Protein AF-A0A3D0H788-F1 (afdb_monomer)

Secondary structure (DSSP, 8-state):
--------TT-TTHHHHHHHHHHHHHHHHHHHHHT-TTSSS--TTTTHHHHHHHHHHHHHIIIIISTTTTSTTPPTTHHHHHHHHHHHHHHHHIIIIIIIIIGGGT-GGG-HHHHHHHHHTT--B-TTSPBPPHHHHHHH-HHHHHHHHHHHHHHHHHHHHHHTSTTTTTGGGTPPTTHHHHHHHHHHHHHHHHHHHHHTHHHHHHIIIIISS--TTS---TTHHHHS---HHHHHHHHHHHHHHHHHHHHTSTTTTGGG----TTHHHHHHHHHHHHHHHHHHHHHHHHHHHHHHHHHHHHTT--

Foldseek 3Di:
DPDPDDDQPVDPPVSVVVVVVVCVVVVVVCCQQCPDCVHPNNQPPPPVLLLVLQLVLVVCLCCVQQVVPPCNPPDPPVSVVVSSVVSSVVSCCCQCPVQAPPVCVPPVLLHLVSQLVCLVVQNQAWQVRGRDHSVNSVVVCRNSVLSSVLSLLLLQLLLLCCQQQVVPPQVVPVDDPPVSSVVSVVVSSVVSVVCCLQQPQQLVCCCCVHGRPDCPPTHHQPCCVVPVDSHSVLVSQLSVQLSVVRVCCVPPVVNPPLVVPPDHPPVRSVVVSVVSSVRSNVVSVVCVVCVCVPCVVVVVVVVVPD

Sequence (306 aa):
MAGHALKARWGQPMTGIISNIVFFGVAWALWYIFSDPRGPVGSFPYPFVMYLAMMILVGLWQHMFLGDWPFQNMSQPARGIVQTIVNLILVWIVIHVVFYRILGLGFNFLSQSNLNELAAAGKAILPDGKAMALAAMKEKHFAESAVVTYVLIGFYSYPFITILFGKWPIRPSDLPQPQAGFAEIGYCSMLTLFFYSILIVPFWGLVFGKTLGTSFGLNFPWWGNINGTGHVHWVFGWWEWMIIVLFMTPNVWRMKPWSLIALPQPWKGFVSFAINVVLGYLLALLCVKIAPAWLGDVLHHIDKDA

pLDDT: mean 88.08, std 11.28, range [33.66, 97.62]

Mean predicted aligned error: 6.89 Å

Solvent-accessible surface area (backbone atoms only — not comparable to full-atom values): 16299 Å² total; per-residue (Å²): 139,88,69,84,75,85,71,64,88,66,41,85,64,53,36,57,53,54,49,49,54,51,52,50,53,52,51,51,50,52,39,38,44,44,39,32,72,88,27,91,60,33,26,46,68,66,65,42,52,37,54,54,44,39,40,53,54,47,46,42,45,40,50,76,43,30,58,37,62,94,47,57,87,48,58,82,67,59,32,60,54,53,51,50,53,50,35,54,53,50,35,50,44,45,49,60,43,44,32,36,56,54,49,18,72,81,36,47,63,41,5,55,66,53,46,38,52,32,16,68,68,51,66,38,40,30,63,88,72,46,55,42,50,41,69,60,52,60,74,61,42,56,15,50,51,47,49,36,52,46,40,58,44,32,70,38,41,49,51,44,34,49,71,49,29,65,34,54,80,57,61,84,64,76,54,55,82,58,58,40,16,55,51,46,51,53,55,29,48,53,50,21,50,55,50,32,56,71,64,44,45,17,34,51,14,43,47,37,31,65,66,36,41,68,39,84,88,42,58,61,42,82,56,21,86,79,74,77,50,54,54,56,65,60,55,48,46,23,49,50,38,28,40,51,56,58,54,39,21,66,76,70,49,69,38,48,72,65,72,73,56,91,51,60,78,64,58,33,18,52,54,48,48,55,53,39,52,52,50,7,42,54,49,32,53,47,50,64,69,49,39,61,83,79,36,53,78,59,52,67,66,56,68,74,81,112

Radius of gyration: 21.9 Å; Cα contacts (8 Å, |Δi|>4): 334; chains: 1; bounding box: 60×45×56 Å

Structure (mmCIF, N/CA/C/O backbone):
data_AF-A0A3D0H788-F1
#
_entry.id   AF-A0A3D0H788-F1
#
loop_
_atom_site.group_PDB
_atom_site.id
_atom_site.type_symbol
_atom_site.label_atom_id
_atom_site.label_alt_id
_atom_site.label_comp_id
_atom_site.label_asym_id
_atom_site.label_entity_id
_atom_site.label_seq_id
_atom_site.pdbx_PDB_ins_code
_atom_site.Cartn_x
_atom_site.Cartn_y
_atom_site.Cartn_z
_atom_site.occupancy
_atom_site.B_iso_or_equiv
_atom_site.auth_seq_id
_atom_site.auth_comp_id
_atom_site.auth_asym_id
_atom_site.auth_atom_id
_atom_site.pdbx_PDB_model_num
ATOM 1 N N . MET A 1 1 ? 15.480 8.284 -22.637 1.00 35.62 1 MET A N 1
ATOM 2 C CA . MET A 1 1 ? 15.982 8.033 -21.269 1.00 35.62 1 MET A CA 1
ATOM 3 C C . MET A 1 1 ? 17.390 8.595 -21.168 1.00 35.62 1 MET A C 1
ATOM 5 O O . MET A 1 1 ? 18.315 7.960 -21.647 1.00 35.62 1 MET A O 1
ATOM 9 N N . ALA A 1 2 ? 17.548 9.796 -20.617 1.00 33.66 2 ALA A N 1
ATOM 10 C CA . ALA A 1 2 ? 18.859 10.380 -20.336 1.00 33.66 2 ALA A CA 1
ATOM 11 C C . ALA A 1 2 ? 18.992 10.552 -18.818 1.00 33.66 2 ALA A C 1
ATOM 13 O O . ALA A 1 2 ? 18.968 11.655 -18.292 1.00 33.66 2 ALA A O 1
ATOM 14 N N . GLY A 1 3 ? 19.039 9.428 -18.105 1.00 45.38 3 GLY A N 1
ATOM 15 C CA . GLY A 1 3 ? 19.509 9.395 -16.728 1.00 45.38 3 GLY A CA 1
ATOM 16 C C . GLY A 1 3 ? 20.936 8.885 -16.775 1.00 45.38 3 GLY A C 1
ATOM 17 O O . GLY A 1 3 ? 21.156 7.768 -17.241 1.00 45.38 3 GLY A O 1
ATOM 18 N N . HIS A 1 4 ? 21.908 9.687 -16.346 1.00 48.25 4 HIS A N 1
ATOM 19 C CA . HIS A 1 4 ? 23.254 9.186 -16.094 1.00 48.25 4 HIS A CA 1
ATOM 20 C C . HIS A 1 4 ? 23.133 7.970 -15.170 1.00 48.25 4 HIS A C 1
ATOM 22 O O . HIS A 1 4 ? 22.781 8.117 -14.000 1.00 48.25 4 HIS A O 1
ATOM 28 N N . ALA A 1 5 ? 23.358 6.767 -15.705 1.00 60.91 5 ALA A N 1
ATOM 29 C CA . ALA A 1 5 ? 23.372 5.558 -14.899 1.00 60.91 5 ALA A CA 1
ATOM 30 C C . ALA A 1 5 ? 24.398 5.765 -13.780 1.00 60.91 5 ALA A C 1
ATOM 32 O O . ALA A 1 5 ? 25.560 6.080 -14.060 1.00 60.91 5 ALA A O 1
ATOM 33 N N . LEU A 1 6 ? 23.957 5.664 -12.523 1.00 68.94 6 LEU A N 1
ATOM 34 C CA . LEU A 1 6 ? 24.835 5.821 -11.370 1.00 68.94 6 LEU A CA 1
ATOM 35 C C . LEU A 1 6 ? 25.960 4.788 -11.491 1.00 68.94 6 LEU A C 1
ATOM 37 O O . LEU A 1 6 ? 25.713 3.583 -11.485 1.00 68.94 6 LEU A O 1
ATOM 41 N N . LYS A 1 7 ? 27.198 5.261 -11.655 1.00 78.75 7 LYS A N 1
ATOM 42 C CA . LYS A 1 7 ? 28.374 4.392 -11.726 1.00 78.75 7 LYS A CA 1
ATOM 43 C C . LYS A 1 7 ? 28.857 4.089 -10.315 1.00 78.75 7 LYS A C 1
ATOM 45 O O . LYS A 1 7 ? 28.924 4.982 -9.472 1.00 78.75 7 LYS A O 1
ATOM 50 N N . ALA A 1 8 ? 29.213 2.831 -10.070 1.00 85.12 8 ALA A N 1
ATOM 51 C CA . ALA A 1 8 ? 29.800 2.421 -8.803 1.00 85.12 8 ALA A CA 1
ATOM 52 C C . ALA A 1 8 ? 31.113 3.185 -8.570 1.00 85.12 8 ALA A C 1
ATOM 54 O O . ALA A 1 8 ? 32.064 3.019 -9.331 1.00 85.12 8 ALA A O 1
ATOM 55 N N . ARG A 1 9 ? 31.163 4.027 -7.531 1.00 86.31 9 ARG A N 1
ATOM 56 C CA . ARG A 1 9 ? 32.326 4.886 -7.252 1.00 86.31 9 ARG A CA 1
ATOM 57 C C . ARG A 1 9 ? 33.573 4.085 -6.872 1.00 86.31 9 ARG A C 1
ATOM 59 O O . ARG A 1 9 ? 34.673 4.483 -7.233 1.00 86.31 9 ARG A O 1
ATOM 66 N N . TRP A 1 10 ? 33.395 2.966 -6.171 1.00 88.19 10 TRP A N 1
ATOM 67 C CA . TRP A 1 10 ? 34.481 2.124 -5.653 1.00 88.19 10 TRP A CA 1
ATOM 68 C C . TRP A 1 10 ? 34.483 0.713 -6.259 1.00 88.19 10 TRP A C 1
ATOM 70 O O . TRP A 1 10 ? 35.043 -0.213 -5.680 1.00 88.19 10 TRP A O 1
ATOM 80 N N . GLY A 1 11 ? 33.801 0.519 -7.394 1.00 90.38 11 GLY A N 1
ATOM 81 C CA . GLY A 1 11 ? 33.542 -0.814 -7.944 1.00 90.38 11 GLY A CA 1
ATOM 82 C C . GLY A 1 11 ? 32.585 -1.647 -7.077 1.00 90.38 11 GLY A C 1
ATOM 83 O O . GLY A 1 11 ? 32.083 -1.190 -6.044 1.00 90.38 11 GLY A O 1
ATOM 84 N N . GLN A 1 12 ? 32.295 -2.867 -7.527 1.00 90.31 12 GLN A N 1
ATOM 85 C CA . GLN A 1 12 ? 31.536 -3.863 -6.765 1.00 90.31 12 GLN A CA 1
ATOM 86 C C . GLN A 1 12 ? 32.511 -4.901 -6.183 1.00 90.31 12 GLN A C 1
ATOM 88 O O . GLN A 1 12 ? 33.459 -5.261 -6.877 1.00 90.31 12 GLN A O 1
ATOM 93 N N . PRO A 1 13 ? 32.321 -5.377 -4.937 1.00 92.38 13 PRO A N 1
ATOM 94 C CA . PRO A 1 13 ? 31.149 -5.169 -4.078 1.00 92.38 13 PRO A CA 1
ATOM 95 C C . PRO A 1 13 ? 31.239 -3.942 -3.150 1.00 92.38 13 PRO A C 1
ATOM 97 O O . PRO A 1 13 ? 30.279 -3.644 -2.443 1.00 92.38 13 PRO A O 1
ATOM 100 N N . MET A 1 14 ? 32.368 -3.222 -3.133 1.00 94.50 14 MET A N 1
ATOM 101 C CA . MET A 1 14 ? 32.650 -2.186 -2.127 1.00 94.50 14 MET A CA 1
ATOM 102 C C . MET A 1 14 ? 31.608 -1.060 -2.104 1.00 94.50 14 MET A C 1
ATOM 104 O O . MET A 1 14 ? 31.170 -0.642 -1.035 1.00 94.50 14 MET A O 1
ATOM 108 N N . THR A 1 15 ? 31.149 -0.608 -3.276 1.00 90.31 15 THR A N 1
ATOM 109 C CA . THR A 1 15 ? 30.079 0.400 -3.351 1.00 90.31 15 THR A CA 1
ATOM 110 C C . THR A 1 15 ? 28.794 -0.106 -2.695 1.00 90.31 15 THR A C 1
ATOM 112 O O . THR A 1 15 ? 28.172 0.639 -1.947 1.00 90.31 15 THR A O 1
ATOM 115 N N . GLY A 1 16 ? 28.425 -1.372 -2.916 1.00 88.69 16 GLY A N 1
ATOM 116 C CA . GLY A 1 16 ? 27.255 -1.986 -2.287 1.00 88.69 16 GLY A CA 1
ATOM 117 C C . GLY A 1 16 ? 27.378 -2.082 -0.765 1.00 88.69 16 GLY A C 1
ATOM 118 O O . GLY A 1 16 ? 26.435 -1.735 -0.062 1.00 88.69 16 GLY A O 1
ATOM 119 N N . ILE A 1 17 ? 28.548 -2.477 -0.251 1.00 94.06 17 ILE A N 1
ATOM 120 C CA . ILE A 1 17 ? 28.810 -2.571 1.197 1.00 94.06 17 ILE A CA 1
ATOM 121 C C . ILE A 1 17 ? 28.697 -1.194 1.858 1.00 94.06 17 ILE A C 1
ATOM 123 O O . ILE A 1 17 ? 27.986 -1.044 2.850 1.00 94.06 17 ILE A O 1
ATOM 127 N N . ILE A 1 18 ? 29.353 -0.179 1.286 1.00 93.06 18 ILE A N 1
ATOM 128 C CA . ILE A 1 18 ? 29.309 1.193 1.808 1.00 93.06 18 ILE A CA 1
ATOM 129 C C . ILE A 1 18 ? 27.877 1.725 1.770 1.00 93.06 18 ILE A C 1
ATOM 131 O O . ILE A 1 18 ? 27.397 2.252 2.772 1.00 93.06 18 ILE A O 1
ATOM 135 N N . SER A 1 19 ? 27.169 1.555 0.648 1.00 89.00 19 SER A N 1
ATOM 136 C CA . SER A 1 19 ? 25.762 1.942 0.550 1.00 89.00 19 SER A CA 1
ATOM 137 C C . SER A 1 19 ? 24.917 1.248 1.613 1.00 89.00 19 SER A C 1
ATOM 139 O O . SER A 1 19 ? 24.145 1.924 2.280 1.00 89.00 19 SER A O 1
ATOM 141 N N . ASN A 1 20 ? 25.093 -0.057 1.830 1.00 93.31 20 ASN A N 1
ATOM 142 C CA . ASN A 1 20 ? 24.345 -0.797 2.842 1.00 93.31 20 ASN A CA 1
ATOM 143 C C . ASN A 1 20 ? 24.584 -0.253 4.258 1.00 93.31 20 ASN A C 1
ATOM 145 O O . ASN A 1 20 ? 23.622 -0.000 4.973 1.00 93.31 20 ASN A O 1
ATOM 149 N N . ILE A 1 21 ? 25.841 -0.016 4.648 1.00 96.19 21 ILE A N 1
ATOM 150 C CA . ILE A 1 21 ? 26.178 0.536 5.972 1.00 96.19 21 ILE A CA 1
ATOM 151 C C . ILE A 1 21 ? 25.570 1.931 6.149 1.00 96.19 21 ILE A C 1
ATOM 153 O O . ILE A 1 21 ? 24.968 2.214 7.184 1.00 96.19 21 ILE A O 1
ATOM 157 N N . VAL A 1 22 ? 25.692 2.798 5.139 1.00 93.75 22 VAL A N 1
ATOM 158 C CA . VAL A 1 22 ? 25.155 4.165 5.193 1.00 93.75 22 VAL A CA 1
ATOM 159 C C . VAL A 1 22 ? 23.628 4.153 5.256 1.00 93.75 22 VAL A C 1
ATOM 161 O O . VAL A 1 22 ? 23.058 4.811 6.122 1.00 93.75 22 VAL A O 1
ATOM 164 N N . PHE A 1 23 ? 22.954 3.390 4.389 1.00 90.94 23 PHE A N 1
ATOM 165 C CA . PHE A 1 23 ? 21.494 3.277 4.410 1.00 90.94 23 PHE A CA 1
ATOM 166 C C . PHE A 1 23 ? 20.994 2.670 5.716 1.00 90.94 23 PHE A C 1
ATOM 168 O O . PHE A 1 23 ? 20.020 3.174 6.263 1.00 90.94 23 PHE A O 1
ATOM 175 N N . PHE A 1 24 ? 21.673 1.650 6.243 1.00 95.31 24 PHE A N 1
ATOM 176 C CA . PHE A 1 24 ? 21.339 1.066 7.537 1.00 95.31 24 PHE A CA 1
ATOM 177 C C . PHE A 1 24 ? 21.480 2.090 8.664 1.00 95.31 24 PHE A C 1
ATOM 179 O O . PHE A 1 24 ? 20.543 2.274 9.431 1.00 95.31 24 PHE A O 1
ATOM 186 N N . GLY A 1 25 ? 22.609 2.802 8.738 1.00 97.25 25 GLY A N 1
ATOM 187 C CA . GLY A 1 25 ? 22.840 3.816 9.767 1.00 97.25 25 GLY A CA 1
ATOM 188 C C . GLY A 1 25 ? 21.815 4.950 9.713 1.00 97.25 25 GLY A C 1
ATOM 189 O O . GLY A 1 25 ? 21.258 5.326 10.742 1.00 97.25 25 GLY A O 1
ATOM 190 N N . VAL A 1 26 ? 21.507 5.452 8.513 1.00 93.50 26 VAL A N 1
ATOM 191 C CA . VAL A 1 26 ? 20.481 6.487 8.313 1.00 93.50 26 VAL A CA 1
ATOM 192 C C . VAL A 1 26 ? 19.093 5.962 8.675 1.00 93.50 26 VAL A C 1
ATOM 194 O O . VAL A 1 26 ? 18.376 6.624 9.421 1.00 93.50 26 VAL A O 1
ATOM 197 N N . ALA A 1 27 ? 18.709 4.779 8.191 1.00 90.50 27 ALA A N 1
ATOM 198 C CA . ALA A 1 27 ? 17.408 4.185 8.487 1.00 90.50 27 ALA A CA 1
ATOM 199 C C . ALA A 1 27 ? 17.236 3.919 9.986 1.00 90.50 27 ALA A C 1
ATOM 201 O O . ALA A 1 27 ? 16.188 4.235 10.541 1.00 90.50 27 ALA A O 1
ATOM 202 N N . TRP A 1 28 ? 18.270 3.403 10.652 1.00 93.38 28 TRP A N 1
ATOM 203 C CA . TRP A 1 28 ? 18.258 3.145 12.088 1.00 93.38 28 TRP A CA 1
ATOM 204 C C . TRP A 1 28 ? 18.156 4.436 12.903 1.00 93.38 28 TRP A C 1
ATOM 206 O O . TRP A 1 28 ? 17.349 4.509 13.825 1.00 93.38 28 TRP A O 1
ATOM 216 N N . ALA A 1 29 ? 18.899 5.482 12.528 1.00 93.75 29 ALA A N 1
ATOM 217 C CA . ALA A 1 29 ? 18.812 6.785 13.182 1.00 93.75 29 ALA A CA 1
ATOM 218 C C . ALA A 1 29 ? 17.429 7.430 13.001 1.00 93.75 29 ALA A C 1
ATOM 220 O O . ALA A 1 29 ? 16.835 7.892 13.973 1.00 93.75 29 ALA A O 1
ATOM 221 N N . LEU A 1 30 ? 16.885 7.431 11.779 1.00 89.75 30 LEU A N 1
ATOM 222 C CA . LEU A 1 30 ? 15.540 7.949 11.511 1.00 89.75 30 LEU A CA 1
ATOM 223 C C . LEU A 1 30 ? 14.473 7.140 12.255 1.00 89.75 30 LEU A C 1
ATOM 225 O O . LEU A 1 30 ? 13.557 7.721 12.833 1.00 89.75 30 LEU A O 1
ATOM 229 N N . TRP A 1 31 ? 14.609 5.815 12.291 1.00 89.50 31 TRP A N 1
ATOM 230 C CA . TRP A 1 31 ? 13.723 4.954 13.062 1.00 89.50 31 TRP A CA 1
ATOM 231 C C . TRP A 1 31 ? 13.798 5.270 14.558 1.00 89.50 31 TRP A C 1
ATOM 233 O O . TRP A 1 31 ? 12.758 5.476 15.171 1.00 89.50 31 TRP A O 1
ATOM 243 N N . TYR A 1 32 ? 14.991 5.403 15.139 1.00 90.50 32 TYR A N 1
ATOM 244 C CA . TYR A 1 32 ? 15.136 5.762 16.550 1.00 90.50 32 TYR A CA 1
ATOM 245 C C . TYR A 1 32 ? 14.525 7.132 16.862 1.00 90.50 32 TYR A C 1
ATOM 247 O O . TYR A 1 32 ? 13.827 7.281 17.856 1.00 90.50 32 TYR A O 1
ATOM 255 N N . ILE A 1 33 ? 14.746 8.134 16.006 1.00 90.62 33 ILE A N 1
ATOM 256 C CA . ILE A 1 33 ? 14.240 9.493 16.231 1.00 90.62 33 ILE A CA 1
ATOM 257 C C . ILE A 1 33 ? 12.710 9.538 16.152 1.00 90.62 33 ILE A C 1
ATOM 259 O O . ILE A 1 33 ? 12.070 10.118 17.029 1.00 90.62 33 ILE A O 1
ATOM 263 N N . PHE A 1 34 ? 12.130 8.954 15.099 1.00 86.38 34 PHE A N 1
ATOM 264 C CA . PHE A 1 34 ? 10.718 9.145 14.762 1.00 86.38 34 PHE A CA 1
ATOM 265 C C . PHE A 1 34 ? 9.806 8.001 15.223 1.00 86.38 34 PHE A C 1
ATOM 267 O O . PHE A 1 34 ? 8.653 8.250 15.576 1.00 86.38 34 PHE A O 1
ATOM 274 N N . SER A 1 35 ? 10.303 6.764 15.231 1.00 85.31 35 SER A N 1
ATOM 275 C CA . SER A 1 35 ? 9.501 5.554 15.436 1.00 85.31 35 SER A CA 1
ATOM 276 C C . SER A 1 35 ? 9.750 4.851 16.765 1.00 85.31 35 SER A C 1
ATOM 278 O O . SER A 1 35 ? 8.815 4.274 17.295 1.00 85.31 35 SER A O 1
ATOM 280 N N . ASP A 1 36 ? 10.967 4.795 17.301 1.00 86.75 36 ASP A N 1
ATOM 281 C CA . ASP A 1 36 ? 11.191 4.063 18.554 1.00 86.75 36 ASP A CA 1
ATOM 282 C C . ASP A 1 36 ? 10.399 4.744 19.695 1.00 86.75 36 ASP A C 1
ATOM 284 O O . ASP A 1 36 ? 10.515 5.962 19.855 1.00 86.75 36 ASP A O 1
ATOM 288 N N . PRO A 1 37 ? 9.602 4.011 20.500 1.00 85.44 37 PRO A N 1
ATOM 289 C CA . PRO A 1 37 ? 8.893 4.580 21.652 1.00 85.44 37 PRO A CA 1
ATOM 290 C C . PRO A 1 37 ? 9.811 5.226 22.701 1.00 85.44 37 PRO A C 1
ATOM 292 O O . PRO A 1 37 ? 9.366 6.058 23.484 1.00 85.44 37 PRO A O 1
ATOM 295 N N . ARG A 1 38 ? 11.092 4.841 22.732 1.00 88.69 38 ARG A N 1
ATOM 296 C CA . ARG A 1 38 ? 12.147 5.429 23.577 1.00 88.69 38 ARG A CA 1
ATOM 297 C C . ARG A 1 38 ? 12.793 6.655 22.930 1.00 88.69 38 ARG A C 1
ATOM 299 O O . ARG A 1 38 ? 13.573 7.352 23.575 1.00 88.69 38 ARG A O 1
ATOM 306 N N . GLY A 1 39 ? 12.523 6.870 21.647 1.00 88.38 39 GLY A N 1
ATOM 307 C CA . GLY A 1 39 ? 12.981 8.010 20.880 1.00 88.38 39 GLY A CA 1
ATOM 308 C C . GLY A 1 39 ? 12.286 9.311 21.284 1.00 88.38 39 GLY A C 1
ATOM 309 O O . GLY A 1 39 ? 11.257 9.297 21.955 1.00 88.38 39 GLY A O 1
ATOM 310 N N . PRO A 1 40 ? 12.813 10.463 20.841 1.00 89.88 40 PRO A N 1
ATOM 311 C CA . PRO A 1 40 ? 12.288 11.778 21.201 1.00 89.88 40 PRO A CA 1
ATOM 312 C C . PRO A 1 40 ? 10.865 12.049 20.692 1.00 89.88 40 PRO A C 1
ATOM 314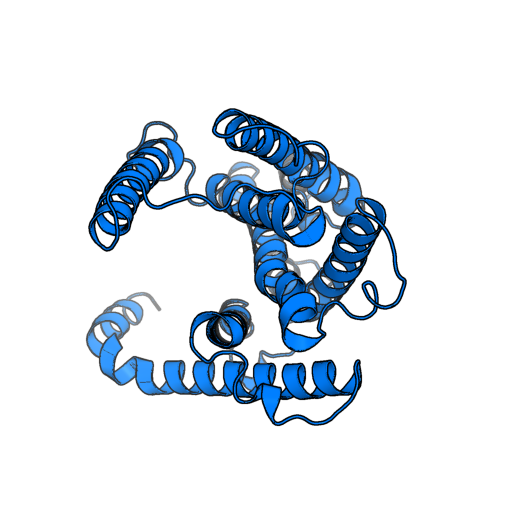 O O . PRO A 1 40 ? 10.155 12.843 21.301 1.00 89.88 40 PRO A O 1
ATOM 317 N N . VAL A 1 41 ? 10.450 11.437 19.575 1.00 88.62 41 VAL A N 1
ATOM 318 C CA . VAL A 1 41 ? 9.110 11.655 19.001 1.00 88.62 41 VAL A CA 1
ATOM 319 C C . VAL A 1 41 ? 8.107 10.600 19.473 1.00 88.62 41 VAL A C 1
ATOM 321 O O . VAL A 1 41 ? 6.943 10.932 19.680 1.00 88.62 41 VAL A O 1
ATOM 324 N N . GLY A 1 42 ? 8.531 9.339 19.622 1.00 81.50 42 GLY A N 1
ATOM 325 C CA . GLY A 1 42 ? 7.685 8.254 20.134 1.00 81.50 42 GLY A CA 1
ATOM 326 C C . GLY A 1 42 ? 6.379 8.027 19.358 1.00 81.50 42 GLY A C 1
ATOM 327 O O . GLY A 1 42 ? 5.383 7.629 19.949 1.00 81.50 42 GLY A O 1
ATOM 328 N N . SER A 1 43 ? 6.345 8.298 18.046 1.00 82.81 43 SER A N 1
ATOM 329 C CA . SER A 1 43 ? 5.094 8.313 17.257 1.00 82.81 43 SER A CA 1
ATOM 330 C C . SER A 1 43 ? 4.623 6.946 16.738 1.00 82.81 43 SER A C 1
ATOM 332 O O . SER A 1 43 ? 3.755 6.874 15.864 1.00 82.81 43 SER A O 1
ATOM 334 N N . PHE A 1 44 ? 5.205 5.859 17.246 1.00 83.88 44 PHE A N 1
ATOM 335 C CA . PHE A 1 44 ? 4.823 4.495 16.894 1.00 83.88 44 PHE A CA 1
ATOM 336 C C . PHE A 1 44 ? 3.761 3.939 17.855 1.00 83.88 44 PHE A C 1
ATOM 338 O O . PHE A 1 44 ? 3.860 4.163 19.060 1.00 83.88 44 PHE A O 1
ATOM 345 N N . PRO A 1 45 ? 2.796 3.145 17.353 1.00 83.56 45 PRO A N 1
ATOM 346 C CA . PRO A 1 45 ? 2.641 2.746 15.948 1.00 83.56 45 PRO A CA 1
ATOM 347 C C . PRO A 1 45 ? 2.073 3.857 15.061 1.00 83.56 45 PRO A C 1
ATOM 349 O O . PRO A 1 45 ? 2.499 4.024 13.918 1.00 83.56 45 PRO A O 1
ATOM 352 N N . TYR A 1 46 ? 1.161 4.657 15.595 1.00 86.69 46 TYR A N 1
ATOM 353 C CA . TYR A 1 46 ? 0.475 5.699 14.850 1.00 86.69 46 TYR A CA 1
ATOM 354 C C . TYR A 1 46 ? 0.724 7.074 15.477 1.00 86.69 46 TYR A C 1
ATOM 356 O O . TYR A 1 46 ? 0.810 7.180 16.700 1.00 86.69 46 TYR A O 1
ATOM 364 N N . PRO A 1 47 ? 0.843 8.141 14.664 1.00 88.12 47 PRO A N 1
ATOM 365 C CA . PRO A 1 47 ? 0.594 8.208 13.219 1.00 88.12 47 PRO A CA 1
ATOM 366 C C . PRO A 1 47 ? 1.780 7.783 12.330 1.00 88.12 47 PRO A C 1
ATOM 368 O O . PRO A 1 47 ? 1.643 7.801 11.105 1.00 88.12 47 PRO A O 1
ATOM 371 N N . PHE A 1 48 ? 2.930 7.401 12.900 1.00 89.06 48 PHE A N 1
ATOM 372 C CA . PHE A 1 48 ? 4.162 7.134 12.145 1.00 89.06 48 PHE A CA 1
ATOM 373 C C . PHE A 1 48 ? 3.970 6.156 10.980 1.00 89.06 48 PHE A C 1
ATOM 375 O O . PHE A 1 48 ? 4.321 6.473 9.841 1.00 89.06 48 PHE A O 1
ATOM 382 N N . VAL A 1 49 ? 3.370 4.990 11.243 1.00 90.62 49 VAL A N 1
ATOM 383 C CA . VAL A 1 49 ? 3.180 3.934 10.235 1.00 90.62 49 VAL A CA 1
ATOM 384 C C . VAL A 1 49 ? 2.303 4.415 9.076 1.00 90.62 49 VAL A C 1
ATOM 386 O O . VAL A 1 49 ? 2.589 4.084 7.927 1.00 90.62 49 VAL A O 1
ATOM 389 N N . MET A 1 50 ? 1.288 5.246 9.337 1.00 94.25 50 MET A N 1
ATOM 390 C CA . MET A 1 50 ? 0.435 5.817 8.286 1.00 94.25 50 MET A CA 1
ATOM 391 C C . MET A 1 50 ? 1.219 6.738 7.351 1.00 94.25 50 MET A C 1
ATOM 393 O O . MET A 1 50 ? 1.115 6.601 6.129 1.00 94.25 50 MET A O 1
ATOM 397 N N . TYR A 1 51 ? 2.025 7.647 7.906 1.00 93.75 51 TYR A N 1
ATOM 398 C CA . TYR A 1 51 ? 2.868 8.524 7.093 1.00 93.75 51 TYR A CA 1
ATOM 399 C C . TYR A 1 51 ? 3.901 7.726 6.309 1.00 93.75 51 TYR A C 1
ATOM 401 O O . TYR A 1 51 ? 4.019 7.926 5.104 1.00 93.75 51 TYR A O 1
ATOM 409 N N . LEU A 1 52 ? 4.595 6.783 6.950 1.00 92.00 52 LEU A N 1
ATOM 410 C CA . LEU A 1 52 ? 5.591 5.945 6.288 1.00 92.00 52 LEU A CA 1
ATOM 411 C C . LEU A 1 52 ? 4.981 5.147 5.127 1.00 92.00 52 LEU A C 1
ATOM 413 O O . LEU A 1 52 ? 5.515 5.165 4.019 1.00 92.00 52 LEU A O 1
ATOM 417 N N . ALA A 1 53 ? 3.846 4.484 5.358 1.00 92.62 53 ALA A N 1
ATOM 418 C CA . ALA A 1 53 ? 3.145 3.718 4.334 1.00 92.62 53 ALA A CA 1
ATOM 419 C C . ALA A 1 53 ? 2.775 4.613 3.140 1.00 92.62 53 ALA A C 1
ATOM 421 O O . ALA A 1 53 ? 3.078 4.288 1.990 1.00 92.62 53 ALA A O 1
ATOM 422 N N . MET A 1 54 ? 2.192 5.783 3.411 1.00 95.25 54 MET A N 1
ATOM 423 C CA . MET A 1 54 ? 1.795 6.721 2.365 1.00 95.25 54 MET A CA 1
ATOM 424 C C . MET A 1 54 ? 2.997 7.323 1.623 1.00 95.25 54 MET A C 1
ATOM 426 O O . MET A 1 54 ? 2.937 7.479 0.406 1.00 95.25 54 MET A O 1
ATOM 430 N N . MET A 1 55 ? 4.107 7.604 2.314 1.00 94.62 55 MET A N 1
ATOM 431 C CA . MET A 1 55 ? 5.354 8.078 1.699 1.00 94.62 55 MET A CA 1
ATOM 432 C C . MET A 1 55 ? 5.885 7.095 0.664 1.00 94.62 55 MET A C 1
ATOM 434 O O . MET A 1 55 ? 6.307 7.513 -0.417 1.00 94.62 55 MET A O 1
ATOM 438 N N . ILE A 1 56 ? 5.828 5.794 0.955 1.00 92.31 56 ILE A N 1
ATOM 439 C CA . ILE A 1 56 ? 6.268 4.766 0.011 1.00 92.31 56 ILE A CA 1
ATOM 440 C C . ILE A 1 56 ? 5.342 4.724 -1.212 1.00 92.31 56 ILE A C 1
ATOM 442 O O . ILE A 1 56 ? 5.830 4.687 -2.343 1.00 92.31 56 ILE A O 1
ATOM 446 N N . LEU A 1 57 ? 4.022 4.798 -1.014 1.00 93.19 57 LEU A N 1
ATOM 447 C CA . LEU A 1 57 ? 3.055 4.822 -2.115 1.00 93.19 57 LEU A CA 1
ATOM 448 C C . LEU A 1 57 ? 3.219 6.064 -3.006 1.00 93.19 57 LEU A C 1
ATOM 450 O O . LEU A 1 57 ? 3.290 5.942 -4.227 1.00 93.19 57 LEU A O 1
ATOM 454 N N . VAL A 1 58 ? 3.358 7.252 -2.414 1.00 94.75 58 VAL A N 1
ATOM 455 C CA . VAL A 1 58 ? 3.636 8.493 -3.156 1.00 94.75 58 VAL A CA 1
ATOM 456 C C . VAL A 1 58 ? 5.006 8.429 -3.839 1.00 94.75 58 VAL A C 1
ATOM 458 O O . VAL A 1 58 ? 5.152 8.899 -4.966 1.00 94.75 58 VAL A O 1
ATOM 461 N N . GLY A 1 59 ? 6.002 7.799 -3.213 1.00 93.19 59 GLY A N 1
ATOM 462 C CA . GLY A 1 59 ? 7.320 7.581 -3.812 1.00 93.19 59 GLY A CA 1
ATOM 463 C C . GLY A 1 59 ? 7.234 6.713 -5.068 1.00 93.19 59 GLY A C 1
ATOM 464 O O . GLY A 1 59 ? 7.849 7.024 -6.090 1.00 93.19 59 GLY A O 1
ATOM 465 N N . LEU A 1 60 ? 6.391 5.679 -5.036 1.00 91.00 60 LEU A N 1
ATOM 466 C CA . LEU A 1 60 ? 6.057 4.873 -6.206 1.00 91.00 60 LEU A CA 1
ATOM 467 C C . LEU A 1 60 ? 5.385 5.728 -7.293 1.00 91.00 60 LEU A C 1
ATOM 469 O O . LEU A 1 60 ? 5.751 5.603 -8.461 1.00 91.00 60 LEU A O 1
ATOM 473 N N . TRP A 1 61 ? 4.470 6.639 -6.950 1.00 93.50 61 TRP A N 1
ATOM 474 C CA . TRP A 1 61 ? 3.864 7.548 -7.936 1.00 93.50 61 TRP A CA 1
ATOM 475 C C . TRP A 1 61 ? 4.906 8.444 -8.605 1.00 93.50 61 TRP A C 1
ATOM 477 O O . TRP A 1 61 ? 4.957 8.522 -9.833 1.00 93.50 61 TRP A O 1
ATOM 487 N N . GLN A 1 62 ? 5.760 9.088 -7.807 1.00 93.56 62 GLN A N 1
ATOM 488 C CA . GLN A 1 62 ? 6.797 9.999 -8.291 1.00 93.56 62 GLN A CA 1
ATOM 489 C C . GLN A 1 62 ? 7.795 9.279 -9.204 1.00 93.56 62 GLN A C 1
ATOM 491 O O . GLN A 1 62 ? 8.078 9.749 -10.308 1.00 93.56 62 GLN A O 1
ATOM 496 N N . HIS A 1 63 ? 8.306 8.126 -8.769 1.00 89.88 63 HIS A N 1
ATOM 497 C CA . HIS A 1 63 ? 9.403 7.455 -9.457 1.00 89.88 63 HIS A CA 1
ATOM 498 C C . HIS A 1 63 ? 8.929 6.458 -10.523 1.00 89.88 63 HIS A C 1
ATOM 500 O O . HIS A 1 63 ? 9.373 6.508 -11.670 1.00 89.88 63 HIS A O 1
ATOM 506 N N . MET A 1 64 ? 8.001 5.562 -10.178 1.00 86.88 64 MET A N 1
ATOM 507 C CA . MET A 1 64 ? 7.601 4.450 -11.050 1.00 86.88 64 MET A CA 1
ATOM 508 C C . MET A 1 64 ? 6.612 4.878 -12.140 1.00 86.88 64 MET A C 1
ATOM 510 O O . MET A 1 64 ? 6.661 4.355 -13.260 1.00 86.88 64 MET A O 1
ATOM 514 N N . PHE A 1 65 ? 5.714 5.816 -11.826 1.00 90.94 65 PHE A N 1
ATOM 515 C CA . PHE A 1 65 ? 4.629 6.215 -12.730 1.00 90.94 65 PHE A CA 1
ATOM 516 C C . PHE A 1 65 ? 4.895 7.539 -13.431 1.00 90.94 65 PHE A C 1
ATOM 518 O O . PHE A 1 65 ? 4.770 7.605 -14.652 1.00 90.94 65 PHE A O 1
ATOM 525 N N . LEU A 1 66 ? 5.325 8.569 -12.703 1.00 92.50 66 LEU A N 1
ATOM 526 C CA . LEU A 1 66 ? 5.622 9.886 -13.273 1.00 92.50 66 LEU A CA 1
ATOM 527 C C . LEU A 1 66 ? 7.049 9.999 -13.825 1.00 92.50 66 LEU A C 1
ATOM 529 O O . LEU A 1 66 ? 7.352 10.965 -14.523 1.00 92.50 66 LEU A O 1
ATOM 533 N N . GLY A 1 67 ? 7.919 9.017 -13.567 1.00 89.69 67 GLY A N 1
ATOM 534 C CA . GLY A 1 67 ? 9.286 9.005 -14.092 1.00 89.69 67 GLY A CA 1
ATOM 535 C C . GLY A 1 67 ? 10.091 10.228 -13.654 1.00 89.69 67 GLY A C 1
ATOM 536 O O . GLY A 1 67 ? 10.776 10.834 -14.474 1.00 89.69 67 GLY A O 1
ATOM 537 N N . ASP A 1 68 ? 9.963 10.604 -12.381 1.00 92.88 68 ASP A N 1
ATOM 538 C CA . ASP A 1 68 ? 10.580 11.774 -11.754 1.00 92.88 68 ASP A CA 1
ATOM 539 C C . ASP A 1 68 ? 10.041 13.141 -12.221 1.00 92.88 68 ASP A C 1
ATOM 541 O O . ASP A 1 68 ? 10.611 14.159 -11.830 1.00 92.88 68 ASP A O 1
ATOM 545 N N . TRP A 1 69 ? 8.963 13.212 -13.014 1.00 93.44 69 TRP A N 1
ATOM 546 C CA . TRP A 1 69 ? 8.415 14.486 -13.502 1.00 93.44 69 TRP A CA 1
ATOM 547 C C . TRP A 1 69 ? 7.938 15.416 -12.366 1.00 93.44 69 TRP A C 1
ATOM 549 O O . TRP A 1 69 ? 7.287 14.936 -11.434 1.00 93.44 69 TRP A O 1
ATOM 559 N N . PRO A 1 70 ? 8.205 16.742 -12.429 1.00 94.88 70 PRO A N 1
ATOM 560 C CA . PRO A 1 70 ? 8.957 17.493 -13.453 1.00 94.88 70 PRO A CA 1
ATOM 561 C C . PRO A 1 70 ? 10.471 17.619 -13.173 1.00 94.88 70 PRO A C 1
ATOM 563 O O . PRO A 1 70 ? 11.166 18.425 -13.792 1.00 94.88 70 PRO A O 1
ATOM 566 N N . PHE A 1 71 ? 11.003 16.852 -12.223 1.00 94.69 71 PHE A N 1
ATOM 567 C CA . PHE A 1 71 ? 12.374 16.964 -11.717 1.00 94.69 71 PHE A CA 1
ATOM 568 C C . PHE A 1 71 ? 13.368 16.022 -12.404 1.00 94.69 71 PHE A C 1
ATOM 570 O O . PHE A 1 71 ? 14.509 15.906 -11.958 1.00 94.69 71 PHE A O 1
ATOM 577 N N . GLN A 1 72 ? 12.980 15.353 -13.492 1.00 91.38 72 GLN A N 1
ATOM 578 C CA . GLN A 1 72 ? 13.783 14.316 -14.146 1.00 91.38 72 GLN A CA 1
ATOM 579 C C . GLN A 1 72 ? 15.170 14.803 -14.592 1.00 91.38 72 GLN A C 1
ATOM 581 O O . GLN A 1 72 ? 16.121 14.025 -14.565 1.00 91.38 72 GLN A O 1
ATOM 586 N N . ASN A 1 73 ? 15.291 16.089 -14.936 1.00 91.38 73 ASN A N 1
ATOM 587 C CA . ASN A 1 73 ? 16.532 16.708 -15.413 1.00 91.38 73 ASN A CA 1
ATOM 588 C C . ASN A 1 73 ? 17.407 17.285 -14.285 1.00 91.38 73 ASN A C 1
ATOM 590 O O . ASN A 1 73 ? 18.473 17.833 -14.553 1.00 91.38 73 ASN A O 1
ATOM 594 N N . MET A 1 74 ? 16.967 17.200 -13.028 1.00 93.38 74 MET A N 1
ATOM 595 C CA . MET A 1 74 ? 17.729 17.704 -11.891 1.00 93.38 74 MET A CA 1
ATOM 596 C C . MET A 1 74 ? 18.861 16.732 -11.530 1.00 93.38 74 MET A C 1
ATOM 598 O O . MET A 1 74 ? 18.672 15.514 -11.499 1.00 93.38 74 MET A O 1
ATOM 602 N N . SER A 1 75 ? 20.048 17.265 -11.237 1.00 90.94 75 SER A N 1
ATOM 603 C CA . SER A 1 75 ? 21.190 16.455 -10.810 1.00 90.94 75 SER A CA 1
ATOM 604 C C . SER A 1 75 ? 20.980 15.878 -9.406 1.00 90.94 75 SER A C 1
ATOM 606 O O . SER A 1 75 ? 20.263 16.431 -8.569 1.00 90.94 75 SER A O 1
ATOM 608 N N . GLN A 1 76 ? 21.621 14.742 -9.127 1.00 87.00 76 GLN A N 1
ATOM 609 C CA . GLN A 1 76 ? 21.743 14.257 -7.751 1.00 87.00 76 GLN A CA 1
ATOM 610 C C . GLN A 1 76 ? 22.809 15.083 -7.009 1.00 87.00 76 GLN A C 1
ATOM 612 O O . GLN A 1 76 ? 23.812 15.443 -7.626 1.00 87.00 76 GLN A O 1
ATOM 617 N N . PRO A 1 77 ? 22.640 15.374 -5.705 1.00 89.88 77 PRO A N 1
ATOM 618 C CA . PRO A 1 77 ? 21.572 14.902 -4.813 1.00 89.88 77 PRO A CA 1
ATOM 619 C C . PRO A 1 77 ? 20.311 15.784 -4.802 1.00 89.88 77 PRO A C 1
ATOM 621 O O . PRO A 1 77 ? 19.329 15.422 -4.156 1.00 89.88 77 PRO A O 1
ATOM 624 N N . ALA A 1 78 ? 20.321 16.925 -5.500 1.00 93.44 78 ALA A N 1
ATOM 625 C CA . ALA A 1 78 ? 19.234 17.904 -5.463 1.00 93.44 78 ALA A CA 1
ATOM 626 C C . ALA A 1 78 ? 17.878 17.284 -5.833 1.00 93.44 78 ALA A C 1
ATOM 628 O O . ALA A 1 78 ? 16.891 17.517 -5.138 1.00 93.44 78 ALA A O 1
ATOM 629 N N . ARG A 1 79 ? 17.843 16.411 -6.849 1.00 92.12 79 ARG A N 1
ATOM 630 C CA . ARG A 1 79 ? 16.621 15.704 -7.257 1.00 92.12 79 ARG A CA 1
ATOM 631 C C . ARG A 1 79 ? 16.017 14.879 -6.124 1.00 92.12 79 ARG A C 1
ATOM 633 O O . ARG A 1 79 ? 14.821 14.986 -5.883 1.00 92.12 79 ARG A O 1
ATOM 640 N N . GLY A 1 80 ? 16.832 14.096 -5.414 1.00 91.25 80 GLY A N 1
ATOM 641 C CA . GLY A 1 80 ? 16.373 13.299 -4.274 1.00 91.25 80 GLY A CA 1
ATOM 642 C C . GLY A 1 80 ? 15.836 14.158 -3.126 1.00 91.25 80 GLY A C 1
ATOM 643 O O . GLY A 1 80 ? 14.792 13.841 -2.560 1.00 91.25 80 GLY A O 1
ATOM 644 N N . ILE A 1 81 ? 16.494 15.283 -2.828 1.00 93.81 81 ILE A N 1
ATOM 645 C CA . ILE A 1 81 ? 16.049 16.231 -1.792 1.00 93.81 81 ILE A CA 1
ATOM 646 C C . ILE A 1 81 ? 14.697 16.844 -2.172 1.00 93.81 81 ILE A C 1
ATOM 648 O O . ILE A 1 81 ? 13.750 16.789 -1.389 1.00 93.81 81 ILE A O 1
ATOM 652 N N . VAL A 1 82 ? 14.577 17.375 -3.392 1.00 96.19 82 VAL A N 1
ATOM 653 C CA . VAL A 1 82 ? 13.339 18.002 -3.876 1.00 96.19 82 VAL A CA 1
ATOM 654 C C . VAL A 1 82 ? 12.199 16.989 -3.939 1.00 96.19 82 VAL A C 1
ATOM 656 O O . VAL A 1 82 ? 11.105 17.278 -3.460 1.00 96.19 82 VAL A O 1
ATOM 659 N N . GLN A 1 83 ? 12.447 15.780 -4.448 1.00 95.38 83 GLN A N 1
ATOM 660 C CA . GLN A 1 83 ? 11.433 14.727 -4.471 1.00 95.38 83 GLN A CA 1
ATOM 661 C C . GLN A 1 83 ? 10.988 14.318 -3.070 1.00 95.38 83 GLN A C 1
ATOM 663 O O . GLN A 1 83 ? 9.796 14.101 -2.883 1.00 95.38 83 GLN A O 1
ATOM 668 N N . THR A 1 84 ? 11.897 14.271 -2.091 1.00 94.75 84 THR A N 1
ATOM 669 C CA . THR A 1 84 ? 11.554 13.979 -0.689 1.00 94.75 84 THR A CA 1
ATOM 670 C C . THR A 1 84 ? 10.658 15.069 -0.103 1.00 94.75 84 THR A C 1
ATOM 672 O O . THR A 1 84 ? 9.638 14.761 0.504 1.00 94.75 84 THR A O 1
ATOM 675 N N . ILE A 1 85 ? 10.978 16.346 -0.330 1.00 96.69 85 ILE A N 1
ATOM 676 C CA . ILE A 1 85 ? 10.142 17.468 0.129 1.00 96.69 85 ILE A CA 1
ATOM 677 C C . ILE A 1 85 ? 8.751 17.399 -0.513 1.00 96.69 85 ILE A C 1
ATOM 679 O O . ILE A 1 85 ? 7.739 17.476 0.181 1.00 96.69 85 ILE A O 1
ATOM 683 N N . VAL A 1 86 ? 8.689 17.197 -1.832 1.00 97.19 86 VAL A N 1
ATOM 684 C CA . VAL A 1 86 ? 7.418 17.051 -2.557 1.00 97.19 86 VAL A CA 1
ATOM 685 C C . VAL A 1 86 ? 6.647 15.825 -2.071 1.00 97.19 86 VAL A C 1
ATOM 687 O O . VAL A 1 86 ? 5.432 15.902 -1.928 1.00 97.19 86 VAL A O 1
ATOM 690 N N . ASN A 1 87 ? 7.330 14.720 -1.765 1.00 97.19 87 ASN A N 1
ATOM 691 C CA . ASN A 1 87 ? 6.719 13.515 -1.214 1.00 97.19 87 ASN A CA 1
ATOM 692 C C . ASN A 1 87 ? 6.023 13.822 0.115 1.00 97.19 87 ASN A C 1
ATOM 694 O O . ASN A 1 87 ? 4.839 13.544 0.246 1.00 97.19 87 ASN A O 1
ATOM 698 N N . LEU A 1 88 ? 6.715 14.479 1.052 1.00 95.94 88 LEU A N 1
ATOM 699 C CA . LEU A 1 88 ? 6.151 14.853 2.352 1.00 95.94 88 LEU A CA 1
ATOM 700 C C . LEU A 1 88 ? 4.919 15.759 2.211 1.00 95.94 88 LEU A C 1
ATOM 702 O O . LEU A 1 88 ? 3.907 15.528 2.874 1.00 95.94 88 LEU A O 1
ATOM 706 N N . ILE A 1 89 ? 4.975 16.751 1.315 1.00 97.62 89 ILE A N 1
ATOM 707 C CA . ILE A 1 89 ? 3.840 17.643 1.032 1.00 97.62 89 ILE A CA 1
ATOM 708 C C . ILE A 1 89 ? 2.665 16.848 0.450 1.00 97.62 89 ILE A C 1
ATOM 710 O O . ILE A 1 89 ? 1.535 16.979 0.917 1.00 97.62 89 ILE A O 1
ATOM 714 N N . LEU A 1 90 ? 2.917 15.997 -0.547 1.00 97.06 90 LEU A N 1
ATOM 715 C CA . LEU A 1 90 ? 1.884 15.178 -1.178 1.00 97.06 90 LEU A CA 1
ATOM 716 C C . LEU A 1 90 ? 1.271 14.175 -0.201 1.00 97.06 90 LEU A C 1
ATOM 718 O O . LEU A 1 90 ? 0.058 14.013 -0.194 1.00 97.06 90 LEU A O 1
ATOM 722 N N . VAL A 1 91 ? 2.072 13.540 0.651 1.00 97.19 91 VAL A N 1
ATOM 723 C CA . VAL A 1 91 ? 1.593 12.632 1.701 1.00 97.19 91 VAL A CA 1
ATOM 724 C C . VAL A 1 91 ? 0.669 13.358 2.663 1.00 97.19 91 VAL A C 1
ATOM 726 O O . VAL A 1 91 ? -0.418 12.860 2.954 1.00 97.19 91 VAL A O 1
ATOM 729 N N . TRP A 1 92 ? 1.063 14.552 3.111 1.00 96.81 92 TRP A N 1
ATOM 730 C CA . TRP A 1 92 ? 0.213 15.378 3.960 1.00 96.81 92 TRP A CA 1
ATOM 731 C C . TRP A 1 92 ? -1.118 15.698 3.267 1.00 96.81 92 TRP A C 1
ATOM 733 O O . TRP A 1 92 ? -2.173 15.522 3.874 1.00 96.81 92 TRP A O 1
ATOM 743 N N . ILE A 1 93 ? -1.089 16.085 1.986 1.00 97.44 93 ILE A N 1
ATOM 744 C CA . ILE A 1 93 ? -2.301 16.356 1.196 1.00 97.44 93 ILE A CA 1
ATOM 745 C C . ILE A 1 93 ? -3.167 15.097 1.081 1.00 97.44 93 ILE A C 1
ATOM 747 O O . ILE A 1 93 ? -4.373 15.152 1.310 1.00 97.44 93 ILE A O 1
ATOM 751 N N . VAL A 1 94 ? -2.583 13.949 0.747 1.00 96.12 94 VAL A N 1
ATOM 752 C CA . VAL A 1 94 ? -3.334 12.701 0.576 1.00 96.12 94 VAL A CA 1
ATOM 753 C C . VAL A 1 94 ? -4.007 12.298 1.887 1.00 96.12 94 VAL A C 1
ATOM 755 O O . VAL A 1 94 ? -5.200 12.011 1.891 1.00 96.12 94 VAL A O 1
ATOM 758 N N . ILE A 1 95 ? -3.298 12.338 3.014 1.00 95.94 95 ILE A N 1
ATOM 759 C CA . ILE A 1 95 ? -3.869 11.967 4.315 1.00 95.94 95 ILE A CA 1
ATOM 760 C C . ILE A 1 95 ? -4.934 12.982 4.750 1.00 95.94 95 ILE A C 1
ATOM 762 O O . ILE A 1 95 ? -6.093 12.624 4.958 1.00 95.94 95 ILE A O 1
ATOM 766 N N . HIS A 1 96 ? -4.564 14.258 4.873 1.00 95.62 96 HIS A N 1
ATOM 767 C CA . HIS A 1 96 ? -5.422 15.252 5.523 1.00 95.62 96 HIS A CA 1
ATOM 768 C C . HIS A 1 96 ? -6.492 15.823 4.612 1.00 95.62 96 HIS A C 1
ATOM 770 O O . HIS A 1 96 ? -7.552 16.198 5.098 1.00 95.62 96 HIS A O 1
ATOM 776 N N . VAL A 1 97 ? -6.249 15.903 3.306 1.00 96.06 97 VAL A N 1
ATOM 777 C CA . VAL A 1 97 ? -7.236 16.426 2.356 1.00 96.06 97 VAL A CA 1
ATOM 778 C C . VAL A 1 97 ? -8.013 15.273 1.740 1.00 96.06 97 VAL A C 1
ATOM 780 O O . VAL A 1 97 ? -9.230 15.211 1.895 1.00 96.06 97 VAL A O 1
ATOM 783 N N . VAL A 1 98 ? -7.342 14.326 1.081 1.00 95.25 98 VAL A N 1
ATOM 784 C CA . VAL A 1 98 ? -8.050 13.272 0.338 1.00 95.25 98 VAL A CA 1
ATOM 785 C C . VAL A 1 98 ? -8.759 12.307 1.287 1.00 95.25 98 VAL A C 1
ATOM 787 O O . VAL A 1 98 ? -9.978 12.179 1.203 1.00 95.25 98 VAL A O 1
ATOM 790 N N . PHE A 1 99 ? -8.054 11.667 2.220 1.00 95.12 99 PHE A N 1
ATOM 791 C CA . PHE A 1 99 ? -8.682 10.708 3.135 1.00 95.12 99 PHE A CA 1
ATOM 792 C C . PHE A 1 99 ? -9.564 11.394 4.176 1.00 95.12 99 PHE A C 1
ATOM 794 O O . PHE A 1 99 ? -10.747 11.077 4.275 1.00 95.12 99 PHE A O 1
ATOM 801 N N . TYR A 1 100 ? -9.034 12.365 4.921 1.00 95.06 100 TYR A N 1
ATOM 802 C CA . TYR A 1 100 ? -9.762 12.911 6.069 1.00 95.06 100 TYR A CA 1
ATOM 803 C C . TYR A 1 100 ? -10.893 13.871 5.681 1.00 95.06 100 TYR A C 1
ATOM 805 O O . TYR A 1 100 ? -11.901 13.929 6.387 1.00 95.06 100 TYR A O 1
ATOM 813 N N . ARG A 1 101 ? -10.750 14.629 4.584 1.00 94.31 101 ARG A N 1
ATOM 814 C CA . ARG A 1 101 ? -11.696 15.701 4.225 1.00 94.31 101 ARG A CA 1
ATOM 815 C C . ARG A 1 101 ? -12.525 15.430 2.984 1.00 94.31 101 ARG A C 1
ATOM 817 O O . ARG A 1 101 ? -13.616 15.967 2.932 1.00 94.31 101 ARG A O 1
ATOM 824 N N . ILE A 1 102 ? -12.056 14.655 2.007 1.00 94.69 102 ILE A N 1
ATOM 825 C CA . ILE A 1 102 ? -12.850 14.318 0.814 1.00 94.69 102 ILE A CA 1
ATOM 826 C C . ILE A 1 102 ? -13.554 12.980 1.034 1.00 94.69 102 ILE A C 1
ATOM 828 O O . ILE A 1 102 ? -14.779 12.929 1.102 1.00 94.69 102 ILE A O 1
ATOM 832 N N . LEU A 1 103 ? -12.794 11.898 1.210 1.00 92.38 103 LEU A N 1
ATOM 833 C CA . LEU A 1 103 ? -13.356 10.566 1.449 1.00 92.38 103 LEU A CA 1
ATOM 834 C C . LEU A 1 103 ? -14.054 10.491 2.814 1.00 92.38 103 LEU A C 1
ATOM 836 O O . LEU A 1 103 ? -15.104 9.862 2.939 1.00 92.38 103 LEU A O 1
ATOM 840 N N . GLY A 1 104 ? -13.531 11.210 3.808 1.00 90.69 104 GLY A N 1
ATOM 841 C CA . GLY A 1 104 ? -14.119 11.338 5.138 1.00 90.69 104 GLY A CA 1
ATOM 842 C C . GLY A 1 104 ? -15.519 11.957 5.167 1.00 90.69 104 GLY A C 1
ATOM 843 O O . GLY A 1 104 ? -16.236 11.723 6.134 1.00 90.69 104 GLY A O 1
ATOM 844 N N . LEU A 1 105 ? -15.951 12.685 4.123 1.00 90.06 105 LEU A N 1
ATOM 845 C CA . LEU A 1 105 ? -17.327 13.211 4.040 1.00 90.06 105 LEU A CA 1
ATOM 846 C C . LEU A 1 105 ? -18.361 12.087 4.009 1.00 90.06 105 LEU A C 1
ATOM 848 O O . LEU A 1 105 ? -19.422 12.212 4.612 1.00 90.06 105 LEU A O 1
ATOM 852 N N . GLY A 1 106 ? -18.049 11.004 3.290 1.00 84.69 106 GLY A N 1
ATOM 853 C CA . GLY A 1 106 ? -18.919 9.834 3.179 1.00 84.69 106 GLY A CA 1
ATOM 854 C C . GLY A 1 106 ? -18.543 8.709 4.142 1.00 84.69 106 GLY A C 1
ATOM 855 O O . GLY A 1 106 ? -19.413 7.987 4.620 1.00 84.69 106 GLY A O 1
ATOM 856 N N . PHE A 1 107 ? -17.252 8.559 4.449 1.00 87.75 107 PHE A N 1
ATOM 857 C CA . PHE A 1 107 ? -16.719 7.408 5.173 1.00 87.75 107 PHE A CA 1
ATOM 858 C C . PHE A 1 107 ? -15.963 7.851 6.428 1.00 87.75 107 PHE A C 1
ATOM 860 O O . PHE A 1 107 ? -14.746 8.025 6.407 1.00 87.75 107 PHE A O 1
ATOM 867 N N . ASN A 1 108 ? -16.669 7.990 7.555 1.00 87.38 108 ASN A N 1
ATOM 868 C CA . ASN A 1 108 ? -16.064 8.446 8.818 1.00 87.38 108 ASN A CA 1
ATOM 869 C C . ASN A 1 108 ? -14.866 7.600 9.268 1.00 87.38 108 ASN A C 1
ATOM 871 O O . ASN A 1 108 ? -13.921 8.138 9.834 1.00 87.38 108 ASN A O 1
ATOM 875 N N . PHE A 1 109 ? -14.859 6.298 8.972 1.00 87.94 109 PHE A N 1
ATOM 876 C CA . PHE A 1 109 ? -13.737 5.428 9.320 1.00 87.94 109 PHE A CA 1
ATOM 877 C C . PHE A 1 109 ? -12.450 5.718 8.536 1.00 87.94 109 PHE A C 1
ATOM 879 O O . PHE A 1 109 ? -11.424 5.140 8.856 1.00 87.94 109 PHE A O 1
ATOM 886 N N . LEU A 1 110 ? -12.477 6.601 7.533 1.00 92.75 110 LEU A N 1
ATOM 887 C CA . LEU A 1 110 ? -11.290 7.092 6.829 1.00 92.75 110 LEU A CA 1
ATOM 888 C C . LEU A 1 110 ? -10.775 8.427 7.387 1.00 92.75 110 LEU A C 1
ATOM 890 O O . LEU A 1 110 ? -9.767 8.926 6.899 1.00 92.75 110 LEU A O 1
ATOM 894 N N . SER A 1 111 ? -11.437 9.012 8.394 1.00 94.25 111 SER A N 1
ATOM 895 C CA . SER A 1 111 ? -11.070 10.305 8.978 1.00 94.25 111 SER A CA 1
ATOM 896 C C . SER A 1 111 ? -10.964 10.241 10.498 1.00 94.25 111 SER A C 1
ATOM 898 O O . SER A 1 111 ? -11.969 10.231 11.212 1.00 94.25 111 SER A O 1
ATOM 900 N N . GLN A 1 112 ? -9.733 10.281 11.018 1.00 93.06 112 GLN A N 1
ATOM 901 C CA . GLN A 1 112 ? -9.525 10.298 12.469 1.00 93.06 112 GLN A CA 1
ATOM 902 C C . GLN A 1 112 ? -10.064 11.599 13.088 1.00 93.06 112 GLN A C 1
ATOM 904 O O . GLN A 1 112 ? -10.533 11.581 14.223 1.00 93.06 112 GLN A O 1
ATOM 909 N N . SER A 1 113 ? -10.058 12.713 12.337 1.00 92.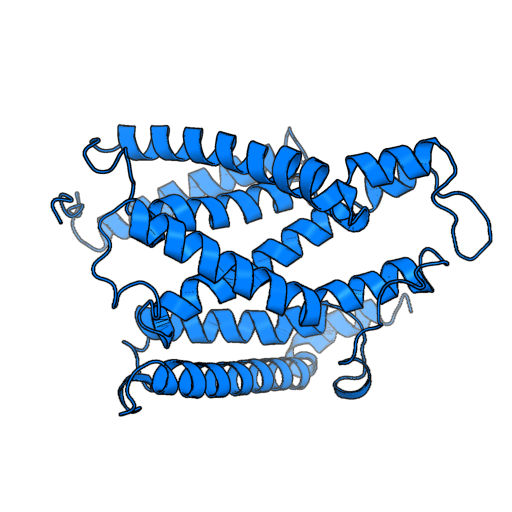31 113 SER A N 1
ATOM 910 C CA . SER A 1 113 ? -10.692 13.977 12.755 1.00 92.31 113 SER A CA 1
ATOM 911 C C . SER A 1 113 ? -12.178 13.766 13.023 1.00 92.31 113 SER A C 1
ATOM 913 O O . SER A 1 113 ? -12.644 14.062 14.119 1.00 92.31 113 SER A O 1
ATOM 915 N N . ASN A 1 114 ? -12.899 13.174 12.068 1.00 91.88 114 ASN A N 1
ATOM 916 C CA . ASN A 1 114 ? -14.341 12.981 12.191 1.00 91.88 114 ASN A CA 1
ATOM 917 C C . ASN A 1 114 ? -14.678 12.010 13.329 1.00 91.88 114 ASN A C 1
ATOM 919 O O . ASN A 1 114 ? -15.601 12.261 14.098 1.00 91.88 114 ASN A O 1
ATOM 923 N N . LEU A 1 115 ? -13.918 10.919 13.477 1.00 90.88 115 LEU A N 1
ATOM 924 C CA . LEU A 1 115 ? -14.108 9.975 14.582 1.00 90.88 115 LEU A CA 1
ATOM 925 C C . LEU A 1 115 ? -13.898 10.640 15.948 1.00 90.88 115 LEU A C 1
ATOM 927 O O . LEU A 1 115 ? -14.698 10.441 16.864 1.00 90.88 115 LEU A O 1
ATOM 931 N N . ASN A 1 116 ? -12.860 11.468 16.078 1.00 92.94 116 ASN A N 1
ATOM 932 C CA . ASN A 1 116 ? -12.598 12.226 17.297 1.00 92.94 116 ASN A CA 1
ATOM 933 C C . ASN A 1 116 ? -13.714 13.243 17.585 1.00 92.94 116 ASN A C 1
ATOM 935 O O . ASN A 1 116 ? -14.133 13.377 18.731 1.00 92.94 116 ASN A O 1
ATOM 939 N N . GLU A 1 117 ? -14.229 13.931 16.566 1.00 92.06 117 GLU A N 1
ATOM 940 C CA . GLU A 1 117 ? -15.354 14.866 16.699 1.00 92.06 117 GLU A CA 1
ATOM 941 C C . GLU A 1 117 ? -16.643 14.150 17.132 1.00 92.06 117 GLU A C 1
ATOM 943 O O . GLU A 1 117 ? -17.343 14.621 18.029 1.00 92.06 117 GLU A O 1
ATOM 948 N N . LEU A 1 118 ? -16.928 12.970 16.571 1.00 89.12 118 LEU A N 1
ATOM 949 C CA . LEU A 1 118 ? -18.060 12.135 16.982 1.00 89.12 118 LEU A CA 1
ATOM 950 C C . LEU A 1 118 ? -17.935 11.676 18.438 1.00 89.12 118 LEU A C 1
ATOM 952 O O . LEU A 1 118 ? -18.920 11.719 19.174 1.00 89.12 118 LEU A O 1
ATOM 956 N N . ALA A 1 119 ? -16.739 11.264 18.866 1.00 90.19 119 ALA A N 1
ATOM 957 C CA . ALA A 1 119 ? -16.480 10.886 20.253 1.00 90.19 119 ALA A CA 1
ATOM 958 C C . ALA A 1 119 ? -16.624 12.082 21.207 1.00 90.19 119 ALA A C 1
ATOM 960 O O . ALA A 1 119 ? -17.287 11.977 22.236 1.00 90.19 119 ALA A O 1
ATOM 961 N N . ALA A 1 120 ? -16.070 13.244 20.845 1.00 92.56 120 ALA A N 1
ATOM 962 C CA . ALA A 1 120 ? -16.183 14.471 21.633 1.00 92.56 120 ALA A CA 1
ATOM 963 C C . ALA A 1 120 ? -17.638 14.950 21.775 1.00 92.56 120 ALA A C 1
ATOM 965 O O . ALA A 1 120 ? -18.016 15.468 22.821 1.00 92.56 120 ALA A O 1
ATOM 966 N N . ALA A 1 121 ? -18.465 14.733 20.749 1.00 91.50 121 ALA A N 1
ATOM 967 C CA . ALA A 1 121 ? -19.892 15.040 20.767 1.00 91.50 121 ALA A CA 1
ATOM 968 C C . ALA A 1 121 ? -20.759 13.962 21.450 1.00 91.50 121 ALA A C 1
ATOM 970 O O . ALA A 1 121 ? -21.982 14.085 21.445 1.00 91.50 121 ALA A O 1
ATOM 971 N N . GLY A 1 122 ? -20.164 12.883 21.976 1.00 86.56 122 GLY A N 1
ATOM 972 C CA . GLY A 1 122 ? -20.898 11.767 22.579 1.00 86.56 122 GLY A CA 1
ATOM 973 C C . GLY A 1 122 ? -21.734 10.952 21.584 1.00 86.56 122 GLY A C 1
ATOM 974 O O . GLY A 1 122 ? -22.653 10.252 21.989 1.00 86.56 122 GLY A O 1
ATOM 975 N N . LYS A 1 123 ? -21.441 11.047 20.281 1.00 86.56 123 LYS A N 1
ATOM 976 C CA . LYS A 1 123 ? -22.181 10.380 19.193 1.00 86.56 123 LYS A CA 1
ATOM 977 C C . LYS A 1 123 ? -21.585 9.034 18.783 1.00 86.56 123 LYS A C 1
ATOM 979 O O . LYS A 1 123 ? -22.216 8.288 18.042 1.00 86.56 123 LYS A O 1
ATOM 984 N N . ALA A 1 124 ? -20.377 8.720 19.245 1.00 85.31 124 ALA A N 1
ATOM 985 C CA . ALA A 1 124 ? -19.764 7.409 19.063 1.00 85.31 124 ALA A CA 1
ATOM 986 C C . ALA A 1 124 ? -20.295 6.437 20.131 1.00 85.31 124 ALA A C 1
ATOM 988 O O . ALA A 1 124 ? -19.661 6.250 21.166 1.00 85.31 124 ALA A O 1
ATOM 989 N N . ILE A 1 125 ? -21.485 5.878 19.915 1.00 82.19 125 ILE A N 1
ATOM 990 C CA . ILE A 1 125 ? -22.156 4.996 20.881 1.00 82.19 125 ILE A CA 1
ATOM 991 C C . ILE A 1 125 ? -21.664 3.554 20.725 1.00 82.19 125 ILE A C 1
ATOM 993 O O . ILE A 1 125 ? -21.657 3.019 19.624 1.00 82.19 125 ILE A O 1
ATOM 997 N N . LEU A 1 126 ? -21.249 2.939 21.829 1.00 82.62 126 LEU A N 1
ATOM 998 C CA . LEU A 1 126 ? -20.830 1.543 21.939 1.00 82.62 126 LEU A CA 1
ATOM 999 C C . LEU A 1 126 ? -22.040 0.589 21.985 1.00 82.62 126 LEU A C 1
ATOM 1001 O O . LEU A 1 126 ? -23.157 1.025 22.267 1.00 82.62 126 LEU A O 1
ATOM 1005 N N . PRO A 1 127 ? -21.840 -0.731 21.785 1.00 79.56 127 PRO A N 1
ATOM 1006 C CA . PRO A 1 127 ? -22.918 -1.719 21.876 1.00 79.56 127 PRO A CA 1
ATOM 1007 C C . PRO A 1 127 ? -23.664 -1.729 23.220 1.00 79.56 127 PRO A C 1
ATOM 1009 O O . PRO A 1 127 ? -24.830 -2.105 23.265 1.00 79.56 127 PRO A O 1
ATOM 1012 N N . ASP A 1 128 ? -23.012 -1.315 24.312 1.00 82.25 128 ASP A N 1
ATOM 1013 C CA . ASP A 1 128 ? -23.614 -1.218 25.650 1.00 82.25 128 ASP A CA 1
ATOM 1014 C C . ASP A 1 128 ? -24.409 0.086 25.872 1.00 82.25 128 ASP A C 1
ATOM 1016 O O . ASP A 1 128 ? -24.858 0.362 26.985 1.00 82.25 128 ASP A O 1
ATOM 1020 N N . GLY A 1 129 ? -24.576 0.898 24.823 1.00 82.00 129 GLY A N 1
ATOM 1021 C CA . GLY A 1 129 ? -25.297 2.168 24.849 1.00 82.00 129 GLY A CA 1
ATOM 1022 C C . GLY A 1 129 ? -24.488 3.347 25.393 1.00 82.00 129 GLY A C 1
ATOM 1023 O O . GLY A 1 129 ? -25.001 4.467 25.421 1.00 82.00 129 GLY A O 1
ATOM 1024 N N . LYS A 1 130 ? -23.231 3.148 25.810 1.00 86.88 130 LYS A N 1
ATOM 1025 C CA . LYS A 1 130 ? -22.384 4.230 26.334 1.00 86.88 130 LYS A CA 1
ATOM 1026 C C . LYS A 1 130 ? -21.621 4.934 25.223 1.00 86.88 130 LYS A C 1
ATOM 1028 O O . LYS A 1 130 ? -21.211 4.322 24.243 1.00 86.88 130 LYS A O 1
ATOM 1033 N N . ALA A 1 131 ? -21.368 6.226 25.394 1.00 87.81 131 ALA A N 1
ATOM 1034 C CA . ALA A 1 131 ? -20.492 6.956 24.486 1.00 87.81 131 ALA A CA 1
ATOM 1035 C C . ALA A 1 131 ? -19.023 6.542 24.687 1.00 87.81 131 ALA A C 1
ATOM 1037 O O . ALA A 1 131 ? -18.527 6.483 25.814 1.00 87.81 131 ALA A O 1
ATOM 1038 N N . MET A 1 132 ? -18.303 6.309 23.590 1.00 87.69 132 MET A N 1
ATOM 1039 C CA . MET A 1 132 ? -16.853 6.163 23.601 1.00 87.69 132 MET A CA 1
ATOM 1040 C C . MET A 1 132 ? -16.204 7.502 23.963 1.00 87.69 132 MET A C 1
ATOM 1042 O O . MET A 1 132 ? -16.415 8.513 23.294 1.00 87.69 132 MET A O 1
ATOM 1046 N N . ALA A 1 133 ? -15.360 7.492 24.995 1.00 91.38 133 ALA A N 1
ATOM 1047 C CA . ALA A 1 133 ? -14.585 8.662 25.388 1.00 91.38 133 ALA A CA 1
ATOM 1048 C C . ALA A 1 133 ? -13.589 9.082 24.292 1.00 91.38 133 ALA A C 1
ATOM 1050 O O . ALA A 1 133 ? -12.966 8.240 23.642 1.00 91.38 133 ALA A O 1
ATOM 1051 N N . LEU A 1 134 ? -13.361 10.392 24.148 1.00 91.31 134 LEU A N 1
ATOM 1052 C CA . LEU A 1 134 ? -12.401 10.946 23.183 1.00 91.31 134 LEU A CA 1
ATOM 1053 C C . LEU A 1 134 ? -10.989 10.359 23.339 1.00 91.31 134 LEU A C 1
ATOM 1055 O O . LEU A 1 134 ? -10.320 10.104 22.341 1.00 91.31 134 LEU A O 1
ATOM 1059 N N . ALA A 1 135 ? -10.536 10.140 24.578 1.00 92.56 135 ALA A N 1
ATOM 1060 C CA . ALA A 1 135 ? -9.226 9.547 24.846 1.00 92.56 135 ALA A CA 1
ATOM 1061 C C . ALA A 1 135 ? -9.117 8.132 24.253 1.00 92.56 135 ALA A C 1
ATOM 1063 O O . ALA A 1 135 ? -8.177 7.854 23.514 1.00 92.56 135 ALA A O 1
ATOM 1064 N N . ALA A 1 136 ? -10.134 7.294 24.477 1.00 90.19 136 ALA A N 1
ATOM 1065 C CA . ALA A 1 136 ? -10.194 5.949 23.913 1.00 90.19 136 ALA A CA 1
ATOM 1066 C C . ALA A 1 136 ? -10.261 5.974 22.376 1.00 90.19 136 ALA A C 1
ATOM 1068 O O . ALA A 1 136 ? -9.586 5.190 21.719 1.00 90.19 136 ALA A O 1
ATOM 1069 N N . MET A 1 137 ? -11.019 6.904 21.783 1.00 89.81 137 MET A N 1
ATOM 1070 C CA . MET A 1 137 ? -11.093 7.047 20.321 1.00 89.81 137 MET A CA 1
ATOM 1071 C C . MET A 1 137 ? -9.731 7.382 19.697 1.00 89.81 137 MET A C 1
ATOM 1073 O O . MET A 1 137 ? -9.370 6.822 18.660 1.00 89.81 137 MET A O 1
ATOM 1077 N N . LYS A 1 138 ? -8.968 8.281 20.336 1.00 90.31 138 LYS A N 1
ATOM 1078 C CA . LYS A 1 138 ? -7.621 8.660 19.890 1.00 90.31 138 LYS A CA 1
ATOM 1079 C C . LYS A 1 138 ? -6.641 7.494 19.981 1.00 90.31 138 LYS A C 1
ATOM 1081 O O . LYS A 1 138 ? -5.878 7.301 19.050 1.00 90.31 138 LYS A O 1
ATOM 1086 N N . GLU A 1 139 ? -6.704 6.710 21.053 1.00 89.19 139 GLU A N 1
ATOM 1087 C CA . GLU A 1 139 ? -5.822 5.558 21.281 1.00 89.19 139 GLU A CA 1
ATOM 1088 C C . GLU A 1 139 ? -6.079 4.395 20.309 1.00 89.19 139 GLU A C 1
ATOM 1090 O O . GLU A 1 139 ? -5.190 3.595 20.031 1.00 89.19 139 GLU A O 1
ATOM 1095 N N . LYS A 1 140 ? -7.295 4.274 19.762 1.00 87.56 140 LYS A N 1
ATOM 1096 C CA . LYS A 1 140 ? -7.626 3.182 18.834 1.00 87.56 140 LYS A CA 1
ATOM 1097 C C . LYS A 1 140 ? -7.116 3.386 17.412 1.00 87.56 140 LYS A C 1
ATOM 1099 O O . LYS A 1 140 ? -7.036 2.401 16.683 1.00 87.56 140 LYS A O 1
ATOM 1104 N N . HIS A 1 141 ? -6.794 4.618 17.007 1.00 89.81 141 HIS A N 1
ATOM 1105 C CA . HIS A 1 141 ? -6.208 4.914 15.692 1.00 89.81 141 HIS A CA 1
ATOM 1106 C C . HIS A 1 141 ? -6.956 4.251 14.512 1.00 89.81 141 HIS A C 1
ATOM 1108 O O . HIS A 1 141 ? -6.345 3.746 13.564 1.00 89.81 141 HIS A O 1
ATOM 1114 N N . PHE A 1 142 ? -8.295 4.199 14.578 1.00 90.38 142 PHE A N 1
ATOM 1115 C CA . PHE A 1 142 ? -9.109 3.433 13.629 1.00 90.38 142 PHE A CA 1
ATOM 1116 C C . PHE A 1 142 ? -8.920 3.910 12.192 1.00 90.38 142 PHE A C 1
ATOM 1118 O O . PHE A 1 142 ? -8.668 3.099 11.304 1.00 90.38 142 PHE A O 1
ATOM 1125 N N . ALA A 1 143 ? -8.998 5.221 11.960 1.00 91.50 143 ALA A N 1
ATOM 1126 C CA . ALA A 1 143 ? -8.870 5.744 10.608 1.00 91.50 143 ALA A CA 1
ATOM 1127 C C . ALA A 1 143 ? -7.440 5.658 10.088 1.00 91.50 143 ALA A C 1
ATOM 1129 O O . ALA A 1 143 ? -7.229 5.372 8.915 1.00 91.50 143 ALA A O 1
ATOM 1130 N N . GLU A 1 144 ? -6.452 5.820 10.959 1.00 93.88 144 GLU A N 1
ATOM 1131 C CA . GLU A 1 144 ? -5.047 5.686 10.579 1.00 93.88 144 GLU A CA 1
ATOM 1132 C C . GLU A 1 144 ? -4.737 4.244 10.158 1.00 93.88 144 GLU A C 1
ATOM 1134 O O . GLU A 1 144 ? -4.107 4.015 9.125 1.00 93.88 144 GLU A O 1
ATOM 1139 N N . SER A 1 145 ? -5.299 3.266 10.873 1.00 92.69 145 SER A N 1
ATOM 1140 C CA . SER A 1 145 ? -5.268 1.855 10.482 1.00 92.69 145 SER A CA 1
ATOM 1141 C C . SER A 1 145 ? -6.019 1.608 9.166 1.00 92.69 145 SER A C 1
ATOM 1143 O O . SER A 1 145 ? -5.539 0.886 8.290 1.00 92.69 145 SER A O 1
ATOM 1145 N N . ALA A 1 146 ? -7.182 2.232 8.965 1.00 93.12 146 ALA A N 1
ATOM 1146 C CA . ALA A 1 146 ? -7.951 2.112 7.725 1.00 93.12 146 ALA A CA 1
ATOM 1147 C C . ALA A 1 146 ? -7.194 2.674 6.510 1.00 93.12 146 ALA A C 1
ATOM 1149 O O . ALA A 1 146 ? -7.242 2.092 5.425 1.00 93.12 146 ALA A O 1
ATOM 1150 N N . VAL A 1 147 ? -6.449 3.763 6.691 1.00 94.62 147 VAL A N 1
ATOM 1151 C CA . VAL A 1 147 ? -5.601 4.352 5.651 1.00 94.62 147 VAL A CA 1
ATOM 1152 C C . VAL A 1 147 ? -4.375 3.476 5.386 1.00 94.62 147 VAL A C 1
ATOM 1154 O O . VAL A 1 147 ? -4.068 3.207 4.227 1.00 94.62 147 VAL A O 1
ATOM 1157 N N . VAL A 1 148 ? -3.702 2.953 6.417 1.00 94.31 148 VAL A N 1
ATOM 1158 C CA . VAL A 1 148 ? -2.566 2.024 6.234 1.00 94.31 148 VAL A CA 1
ATOM 1159 C C . VAL A 1 148 ? -2.974 0.799 5.427 1.00 94.31 148 VAL A C 1
ATOM 1161 O O . VAL A 1 148 ? -2.265 0.393 4.508 1.00 94.31 148 VAL A O 1
ATOM 1164 N N . THR A 1 149 ? -4.143 0.237 5.716 1.00 93.88 149 THR A N 1
ATOM 1165 C CA . THR A 1 149 ? -4.655 -0.925 4.982 1.00 93.88 149 THR A CA 1
ATOM 1166 C C . THR A 1 149 ? -4.985 -0.607 3.525 1.00 93.88 149 THR A C 1
ATOM 1168 O O . THR A 1 149 ? -4.792 -1.465 2.667 1.00 93.88 149 THR A O 1
ATOM 1171 N N . TYR A 1 150 ? -5.377 0.631 3.202 1.00 94.44 150 TYR A N 1
ATOM 1172 C CA . TYR A 1 150 ? -5.498 1.074 1.811 1.00 94.44 150 TYR A CA 1
ATOM 1173 C C . TYR A 1 150 ? -4.146 1.045 1.102 1.00 94.44 150 TYR A C 1
ATOM 1175 O O . TYR A 1 150 ? -4.039 0.522 -0.007 1.00 94.44 150 TYR A O 1
ATOM 1183 N N . VAL A 1 151 ? -3.099 1.555 1.753 1.00 93.19 151 VAL A N 1
ATOM 1184 C CA . VAL A 1 151 ? -1.744 1.530 1.193 1.00 93.19 151 VAL A CA 1
ATOM 1185 C C . VAL A 1 151 ? -1.239 0.093 1.047 1.00 93.19 151 VAL A C 1
ATOM 1187 O O . VAL A 1 151 ? -0.646 -0.223 0.024 1.00 93.19 151 VAL A O 1
ATOM 1190 N N . LEU A 1 152 ? -1.520 -0.803 1.997 1.00 91.44 152 LEU A N 1
ATOM 1191 C CA . LEU A 1 152 ? -1.144 -2.223 1.922 1.00 91.44 152 LEU A CA 1
ATOM 1192 C C . LEU A 1 152 ? -1.773 -2.931 0.712 1.00 91.44 152 LEU A C 1
ATOM 1194 O O . LEU A 1 152 ? -1.095 -3.669 -0.005 1.00 91.44 152 LEU A O 1
ATOM 1198 N N . ILE A 1 153 ? -3.045 -2.652 0.420 1.00 94.75 153 ILE A N 1
ATOM 1199 C CA . ILE A 1 153 ? -3.664 -3.081 -0.839 1.00 94.75 153 ILE A CA 1
ATOM 1200 C C . ILE A 1 153 ? -2.957 -2.410 -2.033 1.00 94.75 153 ILE A C 1
ATOM 1202 O O . ILE A 1 153 ? -2.587 -3.081 -2.998 1.00 94.75 153 ILE A O 1
ATOM 1206 N N . GLY A 1 154 ? -2.676 -1.110 -1.926 1.00 92.44 154 GLY A N 1
ATOM 1207 C CA . GLY A 1 154 ? -1.899 -0.310 -2.880 1.00 92.44 154 GLY A CA 1
ATOM 1208 C C . GLY A 1 154 ? -0.552 -0.930 -3.276 1.00 92.44 154 GLY A C 1
ATOM 1209 O O . GLY A 1 154 ? -0.191 -0.977 -4.452 1.00 92.44 154 GLY A O 1
ATOM 1210 N N . PHE A 1 155 ? 0.186 -1.463 -2.306 1.00 89.62 155 PHE A N 1
ATOM 1211 C CA . PHE A 1 155 ? 1.506 -2.067 -2.503 1.00 89.62 155 PHE A CA 1
ATOM 1212 C C . PHE A 1 155 ? 1.508 -3.229 -3.491 1.00 89.62 155 PHE A C 1
ATOM 1214 O O . PHE A 1 155 ? 2.529 -3.485 -4.125 1.00 89.62 155 PHE A O 1
ATOM 1221 N N . TYR A 1 156 ? 0.380 -3.916 -3.640 1.00 92.12 156 TYR A N 1
ATOM 1222 C CA . TYR A 1 156 ? 0.204 -4.933 -4.663 1.00 92.12 156 TYR A CA 1
ATOM 1223 C C . TYR A 1 156 ? -0.450 -4.361 -5.923 1.00 92.12 156 TYR A C 1
ATOM 1225 O O . TYR A 1 156 ? 0.030 -4.595 -7.035 1.00 92.12 156 TYR A O 1
ATOM 1233 N N . SER A 1 157 ? -1.540 -3.601 -5.763 1.00 91.62 157 SER A N 1
ATOM 1234 C CA . SER A 1 157 ? -2.381 -3.138 -6.873 1.00 91.62 157 SER A CA 1
ATOM 1235 C C . SER A 1 157 ? -1.648 -2.186 -7.836 1.00 91.62 157 SER A C 1
ATOM 1237 O O . SER A 1 157 ? -1.973 -2.125 -9.021 1.00 91.62 157 SER A O 1
ATOM 1239 N N . TYR A 1 158 ? -0.624 -1.477 -7.367 1.00 91.88 158 TYR A N 1
ATOM 1240 C CA . TYR A 1 158 ? 0.181 -0.590 -8.202 1.00 91.88 158 TYR A CA 1
ATOM 1241 C C . TYR A 1 158 ? 1.250 -1.352 -9.014 1.00 91.88 158 TYR A C 1
ATOM 1243 O O . TYR A 1 158 ? 1.295 -1.210 -10.244 1.00 91.88 158 TYR A O 1
ATOM 1251 N N . PRO A 1 159 ? 2.104 -2.200 -8.403 1.00 91.06 159 PRO A N 1
ATOM 1252 C CA . PRO A 1 159 ? 3.092 -2.965 -9.156 1.00 91.06 159 PRO A CA 1
ATOM 1253 C C . PRO A 1 159 ? 2.495 -4.069 -10.030 1.00 91.06 159 PRO A C 1
ATOM 1255 O O . PRO A 1 159 ? 3.070 -4.345 -11.081 1.00 91.06 159 PRO A O 1
ATOM 1258 N N . PHE A 1 160 ? 1.367 -4.703 -9.672 1.00 90.44 160 PHE A N 1
ATOM 1259 C CA . PHE A 1 160 ? 0.880 -5.852 -10.458 1.00 90.44 160 PHE A CA 1
ATOM 1260 C C . PHE A 1 160 ? 0.433 -5.451 -11.865 1.00 90.44 160 PHE A C 1
ATOM 1262 O O . PHE A 1 160 ? 0.670 -6.200 -12.812 1.00 90.44 160 PHE A O 1
ATOM 1269 N N . ILE A 1 161 ? -0.126 -4.249 -12.036 1.00 91.44 161 ILE A N 1
ATOM 1270 C CA . ILE A 1 161 ? -0.434 -3.720 -13.368 1.00 91.44 161 ILE A CA 1
ATOM 1271 C C . ILE A 1 161 ? 0.849 -3.528 -14.178 1.00 91.44 161 ILE A C 1
ATOM 1273 O O . ILE A 1 161 ? 0.910 -3.861 -15.361 1.00 91.44 161 ILE A O 1
ATOM 1277 N N . THR A 1 162 ? 1.915 -3.060 -13.536 1.00 89.44 162 THR A N 1
ATOM 1278 C CA . THR A 1 162 ? 3.208 -2.882 -14.202 1.00 89.44 162 THR A CA 1
ATOM 1279 C C . THR A 1 162 ? 3.853 -4.220 -14.565 1.00 89.44 162 THR A C 1
ATOM 1281 O O . THR A 1 162 ? 4.314 -4.390 -15.691 1.00 89.44 162 THR A O 1
ATOM 1284 N N . ILE A 1 163 ? 3.867 -5.178 -13.640 1.00 91.31 163 ILE A N 1
ATOM 1285 C CA . ILE A 1 163 ? 4.628 -6.427 -13.757 1.00 91.31 163 ILE A CA 1
ATOM 1286 C C . ILE A 1 163 ? 3.841 -7.499 -14.524 1.00 91.31 163 ILE A C 1
ATOM 1288 O O . ILE A 1 163 ? 4.383 -8.113 -15.439 1.00 91.31 163 ILE A O 1
ATOM 1292 N N . LEU A 1 164 ? 2.571 -7.735 -14.181 1.00 93.06 164 LEU A N 1
ATOM 1293 C CA . LEU A 1 164 ? 1.757 -8.803 -14.779 1.00 93.06 164 LEU A CA 1
ATOM 1294 C C . LEU A 1 164 ? 1.021 -8.334 -16.041 1.00 93.06 164 LEU A C 1
ATOM 1296 O O . LEU A 1 164 ? 0.951 -9.069 -17.029 1.00 93.06 164 LEU A O 1
ATOM 1300 N N . PHE A 1 165 ? 0.506 -7.101 -16.037 1.00 93.31 165 PHE A N 1
ATOM 1301 C CA . PHE A 1 165 ? -0.246 -6.534 -17.167 1.00 93.31 165 PHE A CA 1
ATOM 1302 C C . PHE A 1 165 ? 0.622 -5.719 -18.134 1.00 93.31 165 PHE A C 1
ATOM 1304 O O . PHE A 1 165 ? 0.117 -5.228 -19.143 1.00 93.31 165 PHE A O 1
ATOM 1311 N N . GLY A 1 166 ? 1.923 -5.561 -17.865 1.00 89.12 166 GLY A N 1
ATOM 1312 C CA . GLY A 1 166 ? 2.817 -4.782 -18.727 1.00 89.12 166 GLY A CA 1
ATOM 1313 C C . GLY A 1 166 ? 2.339 -3.340 -18.922 1.00 89.12 166 GLY A C 1
ATOM 1314 O O . GLY A 1 166 ? 2.487 -2.790 -20.011 1.00 89.12 166 GLY A O 1
ATOM 1315 N N . LYS A 1 167 ? 1.724 -2.752 -17.886 1.00 90.06 167 LYS A N 1
ATOM 1316 C CA . LYS A 1 167 ? 1.104 -1.416 -17.878 1.00 90.06 167 LYS A CA 1
ATOM 1317 C C . LYS A 1 167 ? -0.124 -1.244 -18.793 1.00 90.06 167 LYS A C 1
ATOM 1319 O O . LYS A 1 167 ? -0.506 -0.113 -19.105 1.00 90.06 167 LYS A O 1
ATOM 1324 N N . TRP A 1 168 ? -0.768 -2.330 -19.221 1.00 92.00 168 TRP A N 1
ATOM 1325 C CA . TRP A 1 168 ? -2.096 -2.269 -19.845 1.00 92.00 168 TRP A CA 1
ATOM 1326 C C . TRP A 1 168 ? -3.153 -1.778 -18.827 1.00 92.00 168 TRP A C 1
ATOM 1328 O O . TRP A 1 168 ? -3.073 -2.171 -17.661 1.00 92.00 168 TRP A O 1
ATOM 1338 N N . PRO A 1 169 ? -4.139 -0.943 -19.223 1.00 92.50 169 PRO A N 1
ATOM 1339 C CA . PRO A 1 169 ? -4.447 -0.481 -20.584 1.00 92.50 169 PRO A CA 1
ATOM 1340 C C . PRO A 1 169 ? -3.771 0.834 -20.993 1.00 92.50 169 PRO A C 1
ATOM 1342 O O . PRO A 1 169 ? -4.001 1.301 -22.102 1.00 92.50 169 PRO A O 1
ATOM 1345 N N . ILE A 1 170 ? -2.941 1.436 -20.135 1.00 91.00 170 ILE A N 1
ATOM 1346 C CA . ILE A 1 170 ? -2.446 2.806 -20.342 1.00 91.00 170 ILE A CA 1
ATOM 1347 C C . ILE A 1 170 ? -1.292 2.881 -21.345 1.00 91.00 170 ILE A C 1
ATOM 1349 O O . ILE A 1 170 ? -1.273 3.748 -22.207 1.00 91.00 170 ILE A O 1
ATOM 1353 N N . ARG A 1 171 ? -0.296 1.994 -21.272 1.00 82.00 171 ARG A N 1
ATOM 1354 C CA . ARG A 1 171 ? 0.856 2.087 -22.193 1.00 82.00 171 ARG A CA 1
ATOM 1355 C C . ARG A 1 171 ? 0.563 1.833 -23.670 1.00 82.00 171 ARG A C 1
ATOM 1357 O O . ARG A 1 171 ? 1.252 2.447 -24.476 1.00 82.00 171 ARG A O 1
ATOM 1364 N N . PRO A 1 172 ? -0.430 1.014 -24.048 1.00 83.25 172 PRO A N 1
ATOM 1365 C CA . PRO A 1 172 ? -0.853 0.909 -25.439 1.00 83.25 172 PRO A CA 1
ATOM 1366 C C . PRO A 1 172 ? -1.334 2.220 -26.084 1.00 83.25 172 PRO A C 1
ATOM 1368 O O . PRO A 1 172 ? -1.493 2.239 -27.297 1.00 83.25 172 PRO A O 1
ATOM 1371 N N . SER A 1 173 ? -1.598 3.289 -25.321 1.00 80.44 173 SER A N 1
ATOM 1372 C CA . SER A 1 173 ? -2.179 4.532 -25.848 1.00 80.44 173 SER A CA 1
ATOM 1373 C C . SER A 1 173 ? -1.165 5.647 -26.160 1.00 80.44 173 SER A C 1
ATOM 1375 O O . SER A 1 173 ? -1.574 6.800 -26.262 1.00 80.44 173 SER A O 1
ATOM 1377 N N . ASP A 1 174 ? 0.138 5.340 -26.251 1.00 84.94 174 ASP A N 1
ATOM 1378 C CA . ASP A 1 174 ? 1.236 6.266 -26.619 1.00 84.94 174 ASP A CA 1
ATOM 1379 C C . ASP A 1 174 ? 1.271 7.611 -25.857 1.00 84.94 174 ASP A C 1
ATOM 1381 O O . ASP A 1 174 ? 1.839 8.605 -26.316 1.00 84.94 174 ASP A O 1
ATOM 1385 N N . LEU A 1 175 ? 0.697 7.657 -24.650 1.00 90.19 175 LEU A N 1
ATOM 1386 C CA . LEU A 1 175 ? 0.629 8.885 -23.860 1.00 90.19 175 LEU A CA 1
ATOM 1387 C C . LEU A 1 175 ? 2.035 9.338 -23.417 1.00 90.19 175 LEU A C 1
ATOM 1389 O O . LEU A 1 175 ? 2.791 8.543 -22.840 1.00 90.19 175 LEU A O 1
ATOM 1393 N N . PRO A 1 176 ? 2.396 10.622 -23.603 1.00 90.69 176 PRO A N 1
ATOM 1394 C CA . PRO A 1 176 ? 3.635 11.166 -23.064 1.00 90.69 176 PRO A CA 1
ATOM 1395 C C . PRO A 1 176 ? 3.554 11.320 -21.538 1.00 90.69 176 PRO A C 1
ATOM 1397 O O . PRO A 1 176 ? 2.476 11.358 -20.940 1.00 90.69 176 PRO A O 1
ATOM 1400 N N . GLN A 1 177 ? 4.704 11.465 -20.877 1.00 90.00 177 GLN A N 1
ATOM 1401 C CA . GLN A 1 177 ? 4.711 11.932 -19.488 1.00 90.00 177 GLN A CA 1
ATOM 1402 C C . GLN A 1 177 ? 4.392 13.437 -19.435 1.00 90.00 177 GLN A C 1
ATOM 1404 O O . GLN A 1 177 ? 4.852 14.176 -20.306 1.00 90.00 177 GLN A O 1
ATOM 1409 N N . PRO A 1 178 ? 3.632 13.916 -18.432 1.00 93.69 178 PRO A N 1
ATOM 1410 C CA . PRO A 1 178 ? 3.156 13.184 -17.250 1.00 93.69 178 PRO A CA 1
ATOM 1411 C C . PRO A 1 178 ? 1.787 12.500 -17.418 1.00 93.69 178 PRO A C 1
ATOM 1413 O O . PRO A 1 178 ? 1.290 11.885 -16.477 1.00 93.69 178 PRO A O 1
ATOM 1416 N N . GLN A 1 179 ? 1.154 12.611 -18.591 1.00 94.31 179 GLN A N 1
ATOM 1417 C CA . GLN A 1 179 ? -0.214 12.133 -18.832 1.00 94.31 179 GLN A CA 1
ATOM 1418 C C . GLN A 1 179 ? -0.339 10.625 -18.587 1.00 94.31 179 GLN A C 1
ATOM 1420 O O . GLN A 1 179 ? -1.249 10.190 -17.883 1.00 94.31 179 GLN A O 1
ATOM 1425 N N . ALA A 1 180 ? 0.618 9.840 -19.093 1.00 92.25 180 ALA A N 1
ATOM 1426 C CA . ALA A 1 180 ? 0.679 8.403 -18.836 1.00 92.25 180 ALA A CA 1
ATOM 1427 C C . ALA A 1 180 ? 0.786 8.089 -17.336 1.00 92.25 180 ALA A C 1
ATOM 1429 O O . ALA A 1 180 ? 0.085 7.210 -16.847 1.00 92.25 180 ALA A O 1
ATOM 1430 N N . GLY A 1 181 ? 1.628 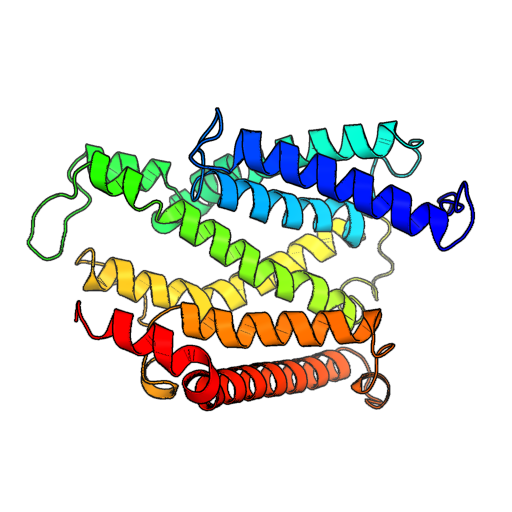8.817 -16.597 1.00 93.12 181 GLY A N 1
ATOM 1431 C CA . GLY A 1 181 ? 1.795 8.623 -15.159 1.00 93.12 181 GLY A CA 1
ATOM 1432 C C . GLY A 1 181 ? 0.522 8.919 -14.371 1.00 93.12 181 GLY A C 1
ATOM 1433 O O . GLY A 1 181 ? 0.124 8.107 -13.541 1.00 93.12 181 GLY A O 1
ATOM 1434 N N . PHE A 1 182 ? -0.172 10.021 -14.664 1.00 95.12 182 PHE A N 1
ATOM 1435 C CA . PHE A 1 182 ? -1.454 10.323 -14.016 1.00 95.12 182 PHE A CA 1
ATOM 1436 C C . PHE A 1 182 ? -2.543 9.301 -14.358 1.00 95.12 182 PHE A C 1
ATOM 1438 O O . PHE A 1 182 ? -3.303 8.905 -13.473 1.00 95.12 182 PHE A O 1
ATOM 1445 N N . ALA A 1 183 ? -2.590 8.820 -15.602 1.00 94.69 183 ALA A N 1
ATOM 1446 C CA . ALA A 1 183 ? -3.512 7.763 -16.000 1.00 94.69 183 ALA A CA 1
ATOM 1447 C C . ALA A 1 183 ? -3.195 6.423 -15.301 1.00 94.69 183 ALA A C 1
ATOM 1449 O O . ALA A 1 183 ? -4.111 5.754 -14.822 1.00 94.69 183 ALA A O 1
ATOM 1450 N N . GLU A 1 184 ? -1.910 6.062 -15.161 1.00 93.31 184 GLU A N 1
ATOM 1451 C CA . GLU A 1 184 ? -1.456 4.897 -14.381 1.00 93.31 184 GLU A CA 1
ATOM 1452 C C . GLU A 1 184 ? -1.863 5.033 -12.897 1.00 93.31 184 GLU A C 1
ATOM 1454 O O . GLU A 1 184 ? -2.425 4.088 -12.339 1.00 93.31 184 GLU A O 1
ATOM 1459 N N . ILE A 1 185 ? -1.670 6.206 -12.269 1.00 94.50 185 ILE A N 1
ATOM 1460 C CA . ILE A 1 185 ? -2.091 6.476 -10.877 1.00 94.50 185 ILE A CA 1
ATOM 1461 C C . ILE A 1 185 ? -3.607 6.322 -10.723 1.00 94.50 185 ILE A C 1
ATOM 1463 O O . ILE A 1 185 ? -4.056 5.645 -9.798 1.00 94.50 185 ILE A O 1
ATOM 1467 N N . GLY A 1 186 ? -4.398 6.929 -11.612 1.00 94.31 186 GLY A N 1
ATOM 1468 C CA . GLY A 1 186 ? -5.860 6.871 -11.556 1.00 94.31 186 GLY A CA 1
ATOM 1469 C C . GLY A 1 186 ? -6.388 5.444 -11.703 1.00 94.31 186 GLY A C 1
ATOM 1470 O O . GLY A 1 186 ? -7.188 4.989 -10.885 1.00 94.31 186 GLY A O 1
ATOM 1471 N N . TYR A 1 187 ? -5.877 4.703 -12.688 1.00 94.06 187 TYR A N 1
ATOM 1472 C CA . TYR A 1 187 ? -6.264 3.313 -12.921 1.00 94.06 187 TYR A CA 1
ATOM 1473 C C . TYR A 1 187 ? -5.871 2.397 -11.750 1.00 94.06 187 TYR A C 1
ATOM 1475 O O . TYR A 1 187 ? -6.696 1.623 -11.262 1.00 94.06 187 TYR A O 1
ATOM 1483 N N . CYS A 1 188 ? -4.645 2.521 -11.231 1.00 94.56 188 CYS A N 1
ATOM 1484 C CA . CYS A 1 188 ? -4.205 1.725 -10.083 1.00 94.56 188 CYS A CA 1
ATOM 1485 C C . CYS A 1 188 ? -4.958 2.105 -8.799 1.00 94.56 188 CYS A C 1
ATOM 1487 O O . CYS A 1 188 ? -5.312 1.221 -8.021 1.00 94.56 188 CYS A O 1
ATOM 1489 N N . SER A 1 189 ? -5.271 3.387 -8.584 1.00 94.31 189 SER A N 1
ATOM 1490 C CA . SER A 1 189 ? -6.104 3.841 -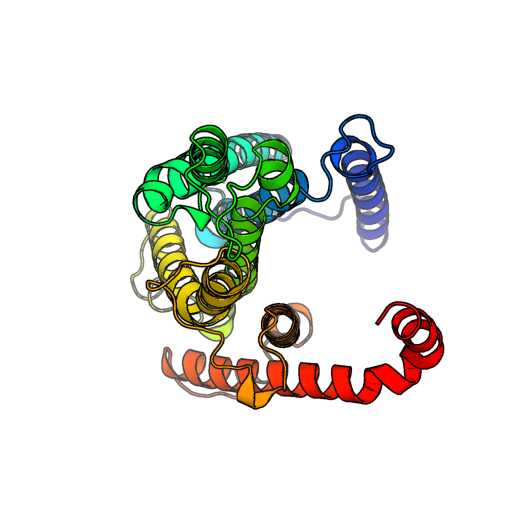7.458 1.00 94.31 189 SER A CA 1
ATOM 1491 C C . SER A 1 189 ? -7.508 3.251 -7.521 1.00 94.31 189 SER A C 1
ATOM 1493 O O . SER A 1 189 ? -8.004 2.750 -6.518 1.00 94.31 189 SER A O 1
ATOM 1495 N N . MET A 1 190 ? -8.129 3.235 -8.703 1.00 95.00 190 MET A N 1
ATOM 1496 C CA . MET A 1 190 ? -9.439 2.616 -8.912 1.00 95.00 190 MET A CA 1
ATOM 1497 C C . MET A 1 190 ? -9.421 1.123 -8.553 1.00 95.00 190 MET A C 1
ATOM 1499 O O . MET A 1 190 ? -10.288 0.651 -7.820 1.00 95.00 190 MET A O 1
ATOM 1503 N N . LEU A 1 191 ? -8.411 0.378 -9.012 1.00 94.50 191 LEU A N 1
ATOM 1504 C CA . LEU A 1 191 ? -8.257 -1.039 -8.662 1.00 94.50 191 LEU A CA 1
ATOM 1505 C C . LEU A 1 191 ? -7.976 -1.243 -7.170 1.00 94.50 191 LEU A C 1
ATOM 1507 O O . LEU A 1 191 ? -8.489 -2.180 -6.564 1.00 94.50 191 LEU A O 1
ATOM 1511 N N . THR A 1 192 ? -7.195 -0.348 -6.565 1.00 95.50 192 THR A N 1
ATOM 1512 C CA . THR A 1 192 ? -6.941 -0.348 -5.118 1.00 95.50 192 THR A CA 1
ATOM 1513 C C . THR A 1 192 ? -8.238 -0.185 -4.349 1.00 95.50 192 THR A C 1
ATOM 1515 O O . THR A 1 192 ? -8.482 -0.955 -3.430 1.00 95.50 192 THR A O 1
ATOM 1518 N N . LEU A 1 193 ? -9.093 0.761 -4.747 1.00 94.50 193 LEU A N 1
ATOM 1519 C CA . LEU A 1 193 ? -10.410 0.952 -4.145 1.00 94.50 193 LEU A CA 1
ATOM 1520 C C . LEU A 1 193 ? -11.268 -0.306 -4.278 1.00 94.50 193 LEU A C 1
ATOM 1522 O O . LEU A 1 193 ? -11.847 -0.739 -3.289 1.00 94.50 193 LEU A O 1
ATOM 1526 N N . PHE A 1 194 ? -11.292 -0.940 -5.453 1.00 95.19 194 PHE A N 1
ATOM 1527 C CA . PHE A 1 194 ? -12.032 -2.187 -5.657 1.00 95.19 194 PHE A CA 1
ATOM 1528 C C . PHE A 1 194 ? -11.567 -3.302 -4.705 1.00 95.19 194 PHE A C 1
ATOM 1530 O O . PHE A 1 194 ? -12.380 -3.893 -3.992 1.00 95.19 194 PHE A O 1
ATOM 1537 N N . PHE A 1 195 ? -10.258 -3.556 -4.630 1.00 95.25 195 PHE A N 1
ATOM 1538 C CA . PHE A 1 195 ? -9.711 -4.555 -3.710 1.00 95.25 195 PHE A CA 1
ATOM 1539 C C . PHE A 1 195 ? -9.922 -4.169 -2.245 1.00 95.25 195 PHE A C 1
ATOM 1541 O O . PHE A 1 195 ? -10.304 -5.015 -1.443 1.00 95.25 195 PHE A O 1
ATOM 1548 N N . TYR A 1 196 ? -9.751 -2.897 -1.891 1.00 95.06 196 TYR A N 1
ATOM 1549 C CA . TYR A 1 196 ? -9.985 -2.387 -0.544 1.00 95.06 196 TYR A CA 1
ATOM 1550 C C . TYR A 1 196 ? -11.441 -2.594 -0.105 1.00 95.06 196 TYR A C 1
ATOM 1552 O O . TYR A 1 196 ? -11.696 -3.079 0.998 1.00 95.06 196 TYR A O 1
ATOM 1560 N N . SER A 1 197 ? -12.404 -2.314 -0.982 1.00 93.75 197 SER A N 1
ATOM 1561 C CA . SER A 1 197 ? -13.829 -2.537 -0.727 1.00 93.75 197 SER A CA 1
ATOM 1562 C C . SER A 1 197 ? -14.182 -4.007 -0.509 1.00 93.75 197 SER A C 1
ATOM 1564 O O . SER A 1 197 ? -15.060 -4.302 0.294 1.00 93.75 197 SER A O 1
ATOM 1566 N N . ILE A 1 198 ? -13.508 -4.936 -1.189 1.00 93.88 198 ILE A N 1
ATOM 1567 C CA . ILE A 1 198 ? -13.793 -6.375 -1.068 1.00 93.88 198 ILE A CA 1
ATOM 1568 C C . ILE A 1 198 ? -13.042 -7.010 0.107 1.00 93.88 198 ILE A C 1
ATOM 1570 O O . ILE A 1 198 ? -13.562 -7.923 0.748 1.00 93.88 198 ILE A O 1
ATOM 1574 N N . LEU A 1 199 ? -11.820 -6.557 0.383 1.00 93.62 199 LEU A N 1
ATOM 1575 C CA . LEU A 1 199 ? -10.883 -7.243 1.276 1.00 93.62 199 LEU A CA 1
ATOM 1576 C C . LEU A 1 199 ? -10.702 -6.554 2.628 1.00 93.62 199 LEU A C 1
ATOM 1578 O O . LEU A 1 199 ? -10.351 -7.218 3.597 1.00 93.62 199 LEU A O 1
ATOM 1582 N N . ILE A 1 200 ? -10.945 -5.244 2.716 1.00 94.50 200 ILE A N 1
ATOM 1583 C CA . ILE A 1 200 ? -10.691 -4.456 3.930 1.00 94.50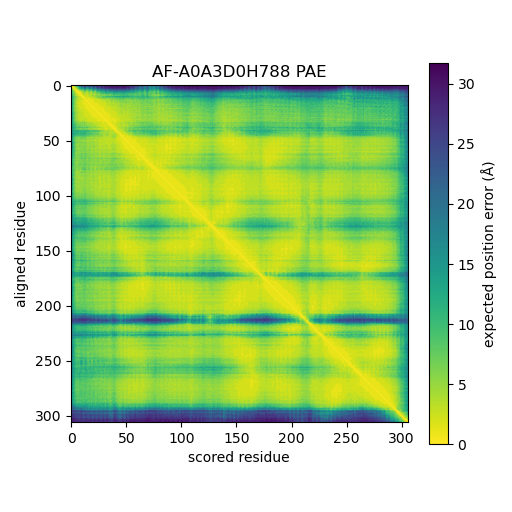 200 ILE A CA 1
ATOM 1584 C C . ILE A 1 200 ? -11.978 -3.899 4.528 1.00 94.50 200 ILE A C 1
ATOM 1586 O O . ILE A 1 200 ? -12.213 -4.048 5.725 1.00 94.50 200 ILE A O 1
ATOM 1590 N N . VAL A 1 201 ? -12.847 -3.288 3.720 1.00 92.38 201 VAL A N 1
ATOM 1591 C CA . VAL A 1 201 ? -14.109 -2.706 4.210 1.00 92.38 201 VAL A CA 1
ATOM 1592 C C . VAL A 1 201 ? -14.965 -3.706 5.010 1.00 92.38 201 VAL A C 1
ATOM 1594 O O . VAL A 1 201 ? -15.497 -3.297 6.043 1.00 92.38 201 VAL A O 1
ATOM 1597 N N . PRO A 1 202 ? -15.052 -5.008 4.659 1.00 92.50 202 PRO A N 1
ATOM 1598 C CA . PRO A 1 202 ? -15.809 -5.959 5.469 1.00 92.50 202 PRO A CA 1
ATOM 1599 C C . PRO A 1 202 ? -15.266 -6.139 6.893 1.00 92.50 202 PRO A C 1
ATOM 1601 O O . PRO A 1 202 ? -16.034 -6.341 7.832 1.00 92.50 202 PRO A O 1
ATOM 1604 N N . PHE A 1 203 ? -13.948 -6.020 7.090 1.00 91.12 203 PHE A N 1
ATOM 1605 C CA . PHE A 1 203 ? -13.356 -6.026 8.430 1.00 91.12 203 PHE A CA 1
ATOM 1606 C C . PHE A 1 203 ? -13.807 -4.811 9.242 1.00 91.12 203 PHE A C 1
ATOM 1608 O O . PHE A 1 203 ? -14.172 -4.951 10.406 1.00 91.12 203 PHE A O 1
ATOM 1615 N N . TRP A 1 204 ? -13.880 -3.633 8.623 1.00 88.81 204 TRP A N 1
ATOM 1616 C CA . TRP A 1 204 ? -14.448 -2.456 9.279 1.00 88.81 204 TRP A CA 1
ATOM 1617 C C . TRP A 1 204 ? -15.936 -2.630 9.586 1.00 88.81 204 TRP A C 1
ATOM 1619 O O . TRP A 1 204 ? -16.388 -2.162 10.626 1.00 88.81 204 TRP A O 1
ATOM 1629 N N . GLY A 1 205 ? -16.683 -3.384 8.777 1.00 87.81 205 GLY A N 1
ATOM 1630 C CA . GLY A 1 205 ? -18.036 -3.813 9.134 1.00 87.81 205 GLY A CA 1
ATOM 1631 C C . GLY A 1 205 ? -18.077 -4.642 10.417 1.00 87.81 205 GLY A C 1
ATOM 1632 O O . GLY A 1 205 ? -18.930 -4.406 11.266 1.00 87.81 205 GLY A O 1
ATOM 1633 N N . LEU A 1 206 ? -17.113 -5.543 10.636 1.00 86.06 206 LEU A N 1
ATOM 1634 C CA . LEU A 1 206 ? -16.984 -6.270 11.905 1.00 86.06 206 LEU A CA 1
ATOM 1635 C C . LEU A 1 206 ? -16.665 -5.326 13.075 1.00 86.06 206 LEU A C 1
ATOM 1637 O O . LEU A 1 206 ? -17.336 -5.395 14.105 1.00 86.06 206 LEU A O 1
ATOM 1641 N N . VAL A 1 207 ? -15.684 -4.433 12.911 1.00 85.25 207 VAL A N 1
ATOM 1642 C CA . VAL A 1 207 ? -15.264 -3.475 13.950 1.00 85.25 207 VAL A CA 1
ATOM 1643 C C . VAL A 1 207 ? -16.413 -2.529 14.313 1.00 85.25 207 VAL A C 1
ATOM 1645 O O . VAL A 1 207 ? -16.812 -2.438 15.469 1.00 85.25 207 VAL A O 1
ATOM 1648 N N . PHE A 1 208 ? -17.014 -1.850 13.339 1.00 79.44 208 PHE A N 1
ATOM 1649 C CA . PHE A 1 208 ? -18.070 -0.875 13.617 1.00 79.44 208 PHE A CA 1
ATOM 1650 C C . PHE A 1 208 ? -19.439 -1.519 13.883 1.00 79.44 208 PHE A C 1
ATOM 1652 O O . PHE A 1 208 ? -20.272 -0.930 14.569 1.00 79.44 208 PHE A O 1
ATOM 1659 N N . GLY A 1 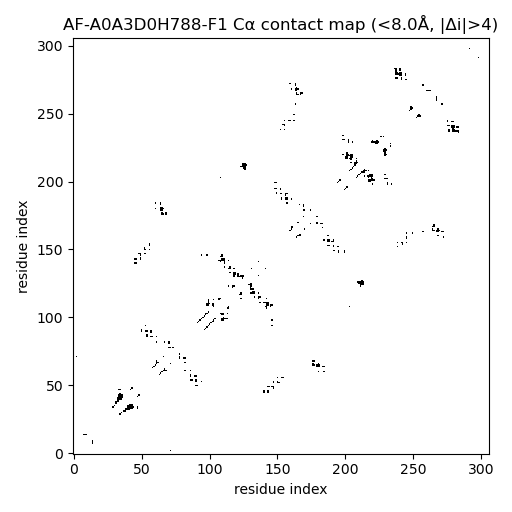209 ? -19.691 -2.721 13.362 1.00 74.44 209 GLY A N 1
ATOM 1660 C CA . GLY A 1 209 ? -20.946 -3.447 13.555 1.00 74.44 209 GLY A CA 1
ATOM 1661 C C . GLY A 1 209 ? -21.012 -4.192 14.886 1.00 74.44 209 GLY A C 1
ATOM 1662 O O . GLY A 1 209 ? -22.032 -4.124 15.563 1.00 74.44 209 GLY A O 1
ATOM 1663 N N . LYS A 1 210 ? -19.929 -4.869 15.296 1.00 69.56 210 LYS A N 1
ATOM 1664 C CA . LYS A 1 210 ? -19.895 -5.632 16.557 1.00 69.56 210 LYS A CA 1
ATOM 1665 C C . LYS A 1 210 ? -19.202 -4.898 17.699 1.00 69.56 210 LYS A C 1
ATOM 1667 O O . LYS A 1 210 ? -19.677 -4.976 18.824 1.00 69.56 210 LYS A O 1
ATOM 1672 N N . THR A 1 211 ? -18.104 -4.188 17.440 1.00 64.00 211 THR A N 1
ATOM 1673 C CA . THR A 1 211 ? -17.322 -3.522 18.501 1.00 64.00 211 THR A CA 1
ATOM 1674 C C . THR A 1 211 ? -17.857 -2.127 18.829 1.00 64.00 211 THR A C 1
ATOM 1676 O O . THR A 1 211 ? -17.771 -1.708 19.978 1.00 64.00 211 THR A O 1
ATOM 1679 N N . LEU A 1 212 ? -18.445 -1.424 17.850 1.00 67.69 212 LEU A N 1
ATOM 1680 C CA . LEU A 1 212 ? -19.032 -0.077 18.009 1.00 67.69 212 LEU A CA 1
ATOM 1681 C C . LEU A 1 212 ? -20.551 -0.031 17.732 1.00 67.69 212 LEU A C 1
ATOM 1683 O O . LEU A 1 212 ? -21.145 1.034 17.648 1.00 67.69 212 LEU A O 1
ATOM 1687 N N . GLY A 1 213 ? -21.192 -1.196 17.621 1.00 56.38 213 GLY A N 1
ATOM 1688 C CA . GLY A 1 213 ? -22.603 -1.391 17.966 1.00 56.38 213 GLY A CA 1
ATOM 1689 C C . GLY A 1 213 ? -23.698 -0.953 16.994 1.00 56.38 213 GLY A C 1
ATOM 1690 O O . GLY A 1 213 ? -24.855 -1.192 17.317 1.00 56.38 213 GLY A O 1
ATOM 1691 N N . THR A 1 214 ? -23.427 -0.344 15.834 1.00 55.44 214 THR A N 1
ATOM 1692 C CA . THR A 1 214 ? -24.530 0.196 14.992 1.00 55.44 214 THR A CA 1
ATOM 1693 C C . THR A 1 214 ? -24.264 0.263 13.483 1.00 55.44 214 THR A C 1
ATOM 1695 O O . THR A 1 214 ? -25.042 0.872 12.747 1.00 55.44 214 THR A O 1
ATOM 1698 N N . SER A 1 215 ? -23.195 -0.350 12.961 1.00 61.12 215 SER A N 1
ATOM 1699 C CA . SER A 1 215 ? -22.924 -0.279 11.515 1.00 61.12 215 SER A CA 1
ATOM 1700 C C . SER A 1 215 ? -23.837 -1.204 10.698 1.00 61.12 215 SER A C 1
ATOM 1702 O O . SER A 1 215 ? -23.452 -2.304 10.319 1.00 61.12 215 SER A O 1
ATOM 1704 N N . PHE A 1 216 ? -25.050 -0.738 10.389 1.00 59.50 216 PHE A N 1
ATOM 1705 C CA . PHE A 1 216 ? -25.955 -1.379 9.421 1.00 59.50 216 PHE A CA 1
ATOM 1706 C C . PHE A 1 216 ? -25.512 -1.168 7.960 1.00 59.50 216 PHE A C 1
ATOM 1708 O O . PHE A 1 216 ? -26.067 -1.778 7.052 1.00 59.50 216 PHE A O 1
ATOM 1715 N N . GLY A 1 217 ? -24.533 -0.285 7.723 1.00 68.44 217 GLY A N 1
ATOM 1716 C CA . GLY A 1 217 ? -24.095 0.120 6.383 1.00 68.44 217 GLY A CA 1
ATOM 1717 C C . GLY A 1 217 ? -22.926 -0.679 5.799 1.00 68.44 217 GLY A C 1
ATOM 1718 O O . GLY A 1 217 ? -22.579 -0.455 4.642 1.00 68.44 217 GLY A O 1
ATOM 1719 N N . LEU A 1 218 ? -22.299 -1.580 6.564 1.00 82.12 218 LEU A N 1
ATOM 1720 C CA . LEU A 1 218 ? -21.126 -2.347 6.135 1.00 82.12 218 LEU A CA 1
ATOM 1721 C C . LEU A 1 218 ? -21.365 -3.853 6.296 1.00 82.12 218 LEU A C 1
ATOM 1723 O O . LEU A 1 218 ? -21.819 -4.310 7.341 1.00 82.12 218 LEU A O 1
ATOM 1727 N N . ASN A 1 219 ? -21.011 -4.631 5.272 1.00 85.81 219 ASN A N 1
ATOM 1728 C CA . ASN A 1 219 ? -21.051 -6.094 5.342 1.00 85.81 219 ASN A CA 1
ATOM 1729 C C . ASN A 1 219 ? -19.952 -6.650 6.259 1.00 85.81 219 ASN A C 1
ATOM 1731 O O . ASN A 1 219 ? -18.929 -6.007 6.479 1.00 85.81 219 ASN A O 1
ATOM 1735 N N . PHE A 1 220 ? -20.142 -7.877 6.746 1.00 89.38 220 PHE A N 1
ATOM 1736 C CA . PHE A 1 220 ? -19.133 -8.598 7.525 1.00 89.38 220 PHE A CA 1
ATOM 1737 C C . PHE A 1 220 ? -18.126 -9.357 6.639 1.00 89.38 220 PHE A C 1
ATOM 1739 O O . PHE A 1 220 ? -18.411 -9.613 5.466 1.00 89.38 220 PHE A O 1
ATOM 1746 N N . PRO A 1 221 ? -16.956 -9.748 7.187 1.00 92.31 221 PRO A N 1
ATOM 1747 C CA . PRO A 1 221 ? -15.928 -10.507 6.476 1.00 92.31 221 PRO A CA 1
ATOM 1748 C C . PRO A 1 221 ? -16.463 -11.789 5.832 1.00 92.31 221 PRO A C 1
ATOM 1750 O O . PRO A 1 221 ? -16.780 -12.759 6.521 1.00 92.31 221 PRO A O 1
ATOM 1753 N N . TRP A 1 222 ? -16.514 -11.823 4.500 1.00 92.44 222 TRP A N 1
ATOM 1754 C CA . TRP A 1 222 ? -17.008 -12.980 3.741 1.00 92.44 222 TRP A CA 1
ATOM 1755 C C . TRP A 1 222 ? -16.074 -14.195 3.831 1.00 92.44 222 TRP A C 1
ATOM 1757 O O . TRP A 1 222 ? -16.503 -15.329 3.630 1.00 92.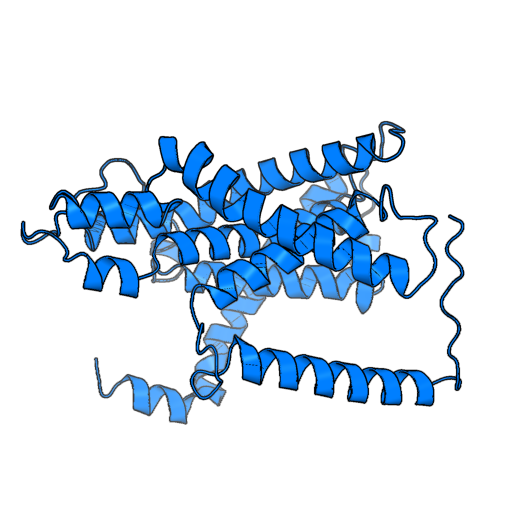44 222 TRP A O 1
ATOM 1767 N N . TRP A 1 223 ? -14.800 -13.975 4.165 1.00 89.62 223 TRP A N 1
ATOM 1768 C CA . TRP A 1 223 ? -13.804 -15.039 4.280 1.00 89.62 223 TRP A CA 1
ATOM 1769 C C . TRP A 1 223 ? -13.871 -15.811 5.599 1.00 89.62 223 TRP A C 1
ATOM 1771 O O . TRP A 1 223 ? -13.258 -16.871 5.679 1.00 89.62 223 TRP A O 1
ATOM 1781 N N . GLY A 1 224 ? -14.615 -15.340 6.609 1.00 87.06 224 GLY A N 1
ATOM 1782 C CA . GLY A 1 224 ? -14.627 -15.961 7.942 1.00 87.06 224 GLY A CA 1
ATOM 1783 C C . GLY A 1 224 ? -15.035 -17.440 7.938 1.00 87.06 224 GLY A C 1
ATOM 1784 O O . GLY A 1 224 ? -14.505 -18.230 8.713 1.00 87.06 224 GLY A O 1
ATOM 1785 N N . ASN A 1 225 ? -15.908 -17.837 7.008 1.00 85.69 225 ASN A N 1
ATOM 1786 C CA . ASN A 1 225 ? -16.346 -19.229 6.849 1.00 85.69 225 ASN A CA 1
ATOM 1787 C C . ASN A 1 225 ? -15.334 -20.112 6.096 1.00 85.69 225 ASN A C 1
ATOM 1789 O O . ASN A 1 225 ? -15.485 -21.329 6.074 1.00 85.69 225 ASN A O 1
ATOM 1793 N N . ILE A 1 226 ? -14.328 -19.517 5.450 1.00 85.25 226 ILE A N 1
ATOM 1794 C CA . ILE A 1 226 ? -13.331 -20.229 4.637 1.00 85.25 226 ILE A CA 1
ATOM 1795 C C . ILE A 1 226 ? -12.130 -20.630 5.497 1.00 85.25 226 ILE A C 1
ATOM 1797 O O . ILE A 1 226 ? -11.593 -21.724 5.356 1.00 85.25 226 ILE A O 1
ATOM 1801 N N . ASN A 1 227 ? -11.697 -19.735 6.382 1.00 78.56 227 ASN A N 1
ATOM 1802 C CA . ASN A 1 227 ? -10.459 -19.856 7.154 1.00 78.56 227 ASN A CA 1
ATOM 1803 C C . ASN A 1 227 ? -10.683 -19.991 8.674 1.00 78.56 227 ASN A C 1
ATOM 1805 O O . ASN A 1 227 ? -9.712 -20.135 9.411 1.00 78.56 227 ASN A O 1
ATOM 1809 N N . GLY A 1 228 ? -11.928 -19.873 9.151 1.00 80.38 228 GLY A N 1
ATOM 1810 C CA . GLY A 1 228 ? -12.269 -19.884 10.575 1.00 80.38 228 GLY A CA 1
ATOM 1811 C C . GLY A 1 228 ? -12.016 -18.569 11.327 1.00 80.38 228 GLY A C 1
ATOM 1812 O O . GLY A 1 228 ? -12.187 -18.536 12.542 1.00 80.38 228 GLY A O 1
ATOM 1813 N N . THR A 1 229 ? -11.625 -17.474 10.658 1.00 86.06 229 THR A N 1
ATOM 1814 C CA . THR A 1 229 ? -11.434 -16.158 11.295 1.00 86.06 229 THR A CA 1
ATOM 1815 C C . THR A 1 229 ? -11.832 -14.984 10.398 1.00 86.06 229 THR A C 1
ATOM 1817 O O . THR A 1 229 ? -11.343 -14.813 9.282 1.00 86.06 229 THR A O 1
ATOM 1820 N N . GLY A 1 230 ? -12.685 -14.098 10.921 1.00 86.56 230 GLY A N 1
ATOM 1821 C CA . GLY A 1 230 ? -13.050 -12.837 10.263 1.00 86.56 230 GLY A CA 1
ATOM 1822 C C . GLY A 1 230 ? -11.989 -11.735 10.383 1.00 86.56 230 GLY A C 1
ATOM 1823 O O . GLY A 1 230 ? -12.214 -10.619 9.922 1.00 86.56 230 GLY A O 1
ATOM 1824 N N . HIS A 1 231 ? -10.846 -12.007 11.019 1.00 89.62 231 HIS A N 1
ATOM 1825 C CA . HIS A 1 231 ? -9.814 -10.999 11.234 1.00 89.62 231 HIS A CA 1
ATOM 1826 C C . HIS A 1 231 ? -9.088 -10.635 9.929 1.00 89.62 231 HIS A C 1
ATOM 1828 O O . HIS A 1 231 ? -8.811 -11.500 9.093 1.00 89.62 231 HIS A O 1
ATOM 1834 N N . VAL A 1 232 ? -8.730 -9.358 9.764 1.00 90.06 232 VAL A N 1
ATOM 1835 C CA . VAL A 1 232 ? -8.062 -8.851 8.549 1.00 90.06 232 VAL A CA 1
ATOM 1836 C C . VAL A 1 232 ? -6.642 -9.396 8.368 1.00 90.06 232 VAL A C 1
ATOM 1838 O O . VAL A 1 232 ? -6.148 -9.473 7.250 1.00 90.06 232 VAL A O 1
ATOM 1841 N N . HIS A 1 233 ? -5.995 -9.867 9.437 1.00 89.50 233 HIS A N 1
ATOM 1842 C CA . HIS A 1 233 ? -4.648 -10.446 9.338 1.00 89.50 233 HIS A CA 1
ATOM 1843 C C . HIS A 1 233 ? -4.598 -11.692 8.453 1.00 89.50 233 HIS A C 1
ATOM 1845 O O . HIS A 1 233 ? -3.562 -11.967 7.856 1.00 89.50 233 HIS A O 1
ATOM 1851 N N . TRP A 1 234 ? -5.709 -12.422 8.315 1.00 89.19 234 TRP A N 1
ATOM 1852 C CA . TRP A 1 234 ? -5.773 -13.486 7.321 1.00 89.19 234 TRP A CA 1
ATOM 1853 C C . TRP A 1 234 ? -5.625 -12.944 5.901 1.00 89.19 234 TRP A C 1
ATOM 1855 O O . TRP A 1 234 ? -4.855 -13.486 5.113 1.00 89.19 234 TRP A O 1
ATOM 1865 N N . VAL A 1 235 ? -6.350 -11.862 5.597 1.00 92.12 235 VAL A N 1
ATOM 1866 C CA . VAL A 1 235 ? -6.267 -11.163 4.313 1.00 92.12 235 VAL A CA 1
ATOM 1867 C C . VAL A 1 235 ? -4.843 -10.690 4.067 1.00 92.12 235 VAL A C 1
ATOM 1869 O O . VAL A 1 235 ? -4.300 -10.959 3.001 1.00 92.12 235 VAL A O 1
ATOM 1872 N N . PHE A 1 236 ? -4.210 -10.068 5.065 1.00 91.31 236 PHE A N 1
ATOM 1873 C CA . PHE A 1 236 ? -2.812 -9.652 4.949 1.00 91.31 236 PHE A CA 1
ATOM 1874 C C . PHE A 1 236 ? -1.879 -10.825 4.695 1.00 91.31 236 PHE A C 1
ATOM 1876 O O . PHE A 1 236 ? -1.048 -10.722 3.806 1.00 91.31 236 PHE A O 1
ATOM 1883 N N . GLY A 1 237 ? -2.058 -11.955 5.381 1.00 90.44 237 GLY A N 1
ATOM 1884 C CA . GLY A 1 237 ? -1.195 -13.120 5.211 1.00 90.44 237 GLY A CA 1
ATOM 1885 C C . GLY A 1 237 ? -1.084 -13.571 3.753 1.00 90.44 237 GLY A C 1
ATOM 1886 O O . GLY A 1 237 ? 0.016 -13.637 3.210 1.00 90.44 237 GLY A O 1
ATOM 1887 N N . TRP A 1 238 ? -2.204 -13.851 3.078 1.00 92.38 238 TRP A N 1
ATOM 1888 C CA . TRP A 1 238 ? -2.139 -14.282 1.672 1.00 92.38 238 TRP A CA 1
ATOM 1889 C C . TRP A 1 238 ? -1.837 -13.142 0.697 1.00 92.38 238 TRP A C 1
ATOM 1891 O O . TRP A 1 238 ? -1.181 -13.379 -0.319 1.00 92.38 238 TRP A O 1
ATOM 1901 N N . TRP A 1 239 ? -2.240 -11.909 1.010 1.00 94.31 239 TRP A N 1
ATOM 1902 C CA . TRP A 1 239 ? -1.920 -10.732 0.201 1.00 94.31 239 TRP A CA 1
ATOM 1903 C C . TRP A 1 239 ? -0.420 -10.400 0.209 1.00 94.31 239 TRP A C 1
ATOM 1905 O O . TRP A 1 239 ? 0.164 -10.110 -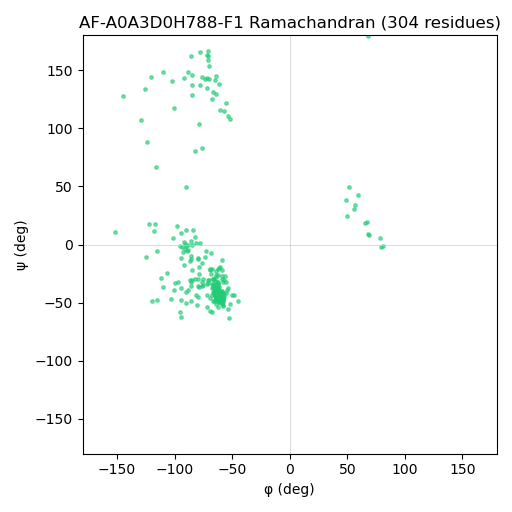0.834 1.00 94.31 239 TRP A O 1
ATOM 1915 N N . GLU A 1 240 ? 0.244 -10.500 1.358 1.00 93.19 240 GLU A N 1
ATOM 1916 C CA . GLU A 1 240 ? 1.692 -10.317 1.485 1.00 93.19 240 GLU A CA 1
ATOM 1917 C C . GLU A 1 240 ? 2.457 -11.386 0.705 1.00 93.19 240 GLU A C 1
ATOM 1919 O O . GLU A 1 240 ? 3.406 -11.066 -0.012 1.00 93.19 240 GLU A O 1
ATOM 1924 N N . TRP A 1 241 ? 2.007 -12.644 0.737 1.00 95.38 241 TRP A N 1
ATOM 1925 C CA . TRP A 1 241 ? 2.601 -13.681 -0.109 1.00 95.38 241 TRP A CA 1
ATOM 1926 C C . TRP A 1 241 ? 2.416 -13.396 -1.602 1.00 95.38 241 TRP A C 1
ATOM 1928 O O . TRP A 1 241 ? 3.345 -13.628 -2.380 1.00 95.38 241 TRP A O 1
ATOM 1938 N N . MET A 1 242 ? 1.279 -12.829 -2.017 1.00 95.94 242 MET A N 1
ATOM 1939 C CA . MET A 1 242 ? 1.107 -12.354 -3.394 1.00 95.94 242 MET A CA 1
ATOM 1940 C C . MET A 1 242 ? 2.123 -11.266 -3.755 1.00 95.94 242 MET A C 1
ATOM 1942 O O . MET A 1 242 ? 2.732 -11.353 -4.824 1.00 95.94 242 MET A O 1
ATOM 1946 N N . ILE A 1 243 ? 2.344 -10.283 -2.871 1.00 94.56 243 ILE A N 1
ATOM 1947 C CA . ILE A 1 243 ? 3.355 -9.223 -3.028 1.00 94.56 243 ILE A CA 1
ATOM 1948 C C . ILE A 1 243 ? 4.751 -9.834 -3.179 1.00 94.56 243 ILE A C 1
ATOM 1950 O O . ILE A 1 243 ? 5.466 -9.498 -4.123 1.00 94.56 243 ILE A O 1
ATOM 1954 N N . ILE A 1 244 ? 5.132 -10.764 -2.302 1.00 94.31 244 ILE A N 1
ATOM 1955 C CA . ILE A 1 244 ? 6.440 -11.430 -2.357 1.00 94.31 244 ILE A CA 1
ATOM 1956 C C . ILE A 1 244 ? 6.616 -12.130 -3.707 1.00 94.31 244 ILE A C 1
ATOM 1958 O O . ILE A 1 244 ? 7.581 -11.855 -4.416 1.00 94.31 244 ILE A O 1
ATOM 1962 N N . VAL A 1 245 ? 5.669 -12.977 -4.120 1.00 94.94 245 VAL A N 1
ATOM 1963 C CA . VAL A 1 245 ? 5.723 -13.675 -5.419 1.00 94.94 245 VAL A CA 1
ATOM 1964 C C . VAL A 1 245 ? 5.789 -12.672 -6.581 1.00 94.94 245 VAL A C 1
ATOM 1966 O O . VAL A 1 245 ? 6.548 -12.865 -7.540 1.00 94.94 245 VAL A O 1
ATOM 1969 N N . LEU A 1 246 ? 5.034 -11.574 -6.494 1.00 94.94 246 LEU A N 1
ATOM 1970 C CA . LEU A 1 246 ? 4.998 -10.524 -7.506 1.00 94.94 246 LEU A CA 1
ATOM 1971 C C . LEU A 1 246 ? 6.352 -9.821 -7.655 1.00 94.94 246 LEU A C 1
ATOM 1973 O O . LEU A 1 246 ? 6.795 -9.624 -8.781 1.00 94.94 246 LEU A O 1
ATOM 1977 N N . PHE A 1 247 ? 7.031 -9.474 -6.560 1.00 93.19 247 PHE A N 1
ATOM 1978 C CA . PHE A 1 247 ? 8.340 -8.815 -6.606 1.00 93.19 247 PHE A CA 1
ATOM 1979 C C . PHE A 1 247 ? 9.498 -9.786 -6.865 1.00 93.19 247 PHE A C 1
ATOM 1981 O O . PHE A 1 247 ? 10.477 -9.403 -7.507 1.00 93.19 247 PHE A O 1
ATOM 1988 N N . MET A 1 248 ? 9.394 -11.049 -6.449 1.00 93.19 248 MET A N 1
ATOM 1989 C CA . MET A 1 248 ? 10.366 -12.096 -6.793 1.00 93.19 248 MET A CA 1
ATOM 1990 C C . MET A 1 248 ? 10.407 -12.356 -8.301 1.00 93.19 248 MET A C 1
ATOM 1992 O O . MET A 1 248 ? 11.471 -12.630 -8.856 1.00 93.19 248 MET A O 1
ATOM 1996 N N . THR A 1 249 ? 9.268 -12.200 -8.978 1.00 90.81 249 THR A N 1
ATOM 1997 C CA . THR A 1 249 ? 9.130 -12.382 -10.427 1.00 90.81 249 THR A CA 1
ATOM 1998 C C . THR A 1 249 ? 10.162 -11.564 -11.227 1.00 90.81 249 THR A C 1
ATOM 2000 O O . THR A 1 249 ? 10.985 -12.180 -11.909 1.00 90.81 249 THR A O 1
ATOM 2003 N N . PRO A 1 250 ? 10.180 -10.214 -11.191 1.00 89.88 250 PRO A N 1
ATOM 2004 C CA . PRO A 1 250 ? 11.163 -9.439 -11.942 1.00 89.88 250 PRO A CA 1
ATOM 2005 C C . PRO A 1 250 ? 12.557 -9.465 -11.302 1.00 89.88 250 PRO A C 1
ATOM 2007 O O . PRO A 1 250 ? 13.545 -9.480 -12.033 1.00 89.88 250 PRO A O 1
ATOM 2010 N N . ASN A 1 251 ? 12.658 -9.502 -9.966 1.00 89.19 251 ASN A N 1
ATOM 2011 C CA . ASN A 1 251 ? 13.932 -9.283 -9.271 1.00 89.19 251 ASN A CA 1
ATOM 2012 C C . ASN A 1 251 ? 14.798 -10.542 -9.135 1.00 89.19 251 ASN A C 1
ATOM 2014 O O . ASN A 1 251 ? 16.022 -10.439 -9.123 1.00 89.19 251 ASN A O 1
ATOM 2018 N N . VAL A 1 252 ? 14.189 -11.726 -9.042 1.00 92.00 252 VAL A N 1
ATOM 2019 C CA . VAL A 1 252 ? 14.909 -12.988 -8.801 1.00 92.00 252 VAL A CA 1
ATOM 2020 C C . VAL A 1 252 ? 14.687 -13.973 -9.941 1.00 92.00 252 VAL A C 1
ATOM 2022 O O . VAL A 1 252 ? 15.643 -14.513 -10.496 1.00 92.00 252 VAL A O 1
ATOM 2025 N N . TRP A 1 253 ? 13.436 -14.182 -10.349 1.00 90.94 253 TRP A N 1
ATOM 2026 C CA . TRP A 1 253 ? 13.089 -15.209 -11.335 1.00 90.94 253 TRP A CA 1
ATOM 2027 C C . TRP A 1 253 ? 13.158 -14.731 -12.787 1.00 90.94 253 TRP A C 1
ATOM 2029 O O . TRP A 1 253 ? 12.912 -15.518 -13.702 1.00 90.94 253 TRP A O 1
ATOM 2039 N N . ARG A 1 254 ? 13.512 -13.459 -13.024 1.00 89.75 254 ARG A N 1
ATOM 2040 C CA . ARG A 1 254 ? 13.639 -12.859 -14.364 1.00 89.75 254 ARG A CA 1
ATOM 2041 C C . ARG A 1 254 ? 12.390 -13.100 -15.222 1.00 89.75 254 ARG A C 1
ATOM 2043 O O . ARG A 1 254 ? 12.478 -13.573 -16.354 1.00 89.75 254 ARG A O 1
ATOM 2050 N N . MET A 1 255 ? 11.222 -12.808 -14.656 1.00 90.06 255 MET A N 1
ATOM 2051 C CA . MET A 1 255 ? 9.894 -12.987 -15.258 1.00 90.06 255 MET A CA 1
ATOM 2052 C C . MET A 1 255 ? 9.447 -14.442 -15.476 1.00 90.06 255 MET A C 1
ATOM 2054 O O . MET A 1 255 ? 8.414 -14.665 -16.108 1.00 90.06 255 MET A O 1
ATOM 2058 N N . LYS A 1 256 ? 10.163 -15.448 -14.960 1.00 88.62 256 LYS A N 1
ATOM 2059 C CA . LYS A 1 256 ? 9.691 -16.843 -14.969 1.00 88.62 256 LYS A CA 1
ATOM 2060 C C . LYS A 1 256 ? 8.784 -17.127 -13.754 1.00 88.62 256 LYS A C 1
ATOM 2062 O O . LYS A 1 256 ? 9.044 -16.579 -12.687 1.00 88.62 256 LYS A O 1
ATOM 2067 N N . PRO A 1 257 ? 7.749 -17.981 -13.893 1.00 88.69 257 PRO A N 1
ATOM 2068 C CA . PRO A 1 257 ? 7.344 -18.690 -15.111 1.00 88.69 257 PRO A CA 1
ATOM 2069 C C . PRO A 1 257 ? 6.402 -17.886 -16.032 1.00 88.69 257 PRO A C 1
ATOM 2071 O O . PRO A 1 257 ? 5.991 -18.404 -17.064 1.00 88.69 257 PRO A O 1
ATOM 2074 N N . TRP A 1 258 ? 6.074 -16.623 -15.728 1.00 88.88 258 TRP A N 1
ATOM 2075 C CA . TRP A 1 258 ? 5.109 -15.816 -16.508 1.00 88.88 258 TRP A CA 1
ATOM 2076 C C . TRP A 1 258 ? 5.519 -15.560 -17.959 1.00 88.88 258 TRP A C 1
ATOM 2078 O O . TRP A 1 258 ? 4.677 -15.280 -18.815 1.00 88.88 258 TRP A O 1
ATOM 2088 N N . SER A 1 259 ? 6.806 -15.681 -18.272 1.00 87.75 259 SER A N 1
ATOM 2089 C CA . SER A 1 259 ? 7.307 -15.661 -19.644 1.00 87.75 259 SER A CA 1
ATOM 2090 C C . SER A 1 259 ? 6.802 -16.830 -20.500 1.00 87.75 259 SER A C 1
ATOM 2092 O O . SER A 1 259 ? 6.730 -16.667 -21.712 1.00 87.75 259 SER A O 1
ATOM 2094 N N . LEU A 1 260 ? 6.385 -17.952 -19.899 1.00 91.88 260 LEU A N 1
ATOM 2095 C CA . LEU A 1 260 ? 5.821 -19.112 -20.606 1.00 91.88 260 LEU A CA 1
ATOM 2096 C C . LEU A 1 260 ? 4.366 -18.898 -21.056 1.00 91.88 260 LEU A C 1
ATOM 2098 O O . LEU A 1 260 ? 3.869 -19.632 -21.906 1.00 91.88 260 LEU A O 1
ATOM 2102 N N . ILE A 1 261 ? 3.673 -17.895 -20.507 1.00 93.00 261 ILE A N 1
ATOM 2103 C CA . ILE A 1 261 ? 2.292 -17.578 -20.881 1.00 93.00 261 ILE A CA 1
ATOM 2104 C C . ILE A 1 261 ? 2.312 -16.793 -22.199 1.00 93.00 261 ILE A C 1
ATOM 2106 O O . ILE A 1 261 ? 2.621 -15.594 -22.219 1.00 93.00 261 ILE A O 1
ATOM 2110 N N . ALA A 1 262 ? 1.966 -17.482 -23.288 1.00 93.44 262 ALA A N 1
ATOM 2111 C CA . ALA A 1 262 ? 1.887 -16.957 -24.652 1.00 93.44 262 ALA A CA 1
ATOM 2112 C C . ALA A 1 262 ? 0.490 -16.391 -24.982 1.00 93.44 262 ALA A C 1
ATOM 2114 O O . ALA A 1 262 ? -0.115 -16.732 -25.994 1.00 93.44 262 ALA A O 1
ATOM 2115 N N . LEU A 1 263 ? -0.040 -15.540 -24.102 1.00 94.50 263 LEU A N 1
ATOM 2116 C CA . LEU A 1 263 ? -1.295 -14.816 -24.323 1.00 94.50 263 LEU A CA 1
ATOM 2117 C C . LEU A 1 263 ? -1.008 -13.320 -24.538 1.00 94.50 263 LEU A C 1
ATOM 2119 O O . LEU A 1 263 ? -0.052 -12.797 -23.956 1.00 94.50 263 LEU A O 1
ATOM 2123 N N . PRO A 1 264 ? -1.816 -12.603 -25.337 1.00 93.62 264 PRO A N 1
ATOM 2124 C CA . PRO A 1 264 ? -1.747 -11.147 -25.399 1.00 93.62 264 PRO A CA 1
ATOM 2125 C C . PRO A 1 264 ? -2.290 -10.516 -24.106 1.00 93.62 264 PRO A C 1
ATOM 2127 O O . PRO A 1 264 ? -3.015 -11.155 -23.336 1.00 93.62 264 PRO A O 1
ATOM 2130 N N . GLN A 1 265 ? -1.966 -9.243 -23.862 1.00 93.38 265 GLN A N 1
ATOM 2131 C CA . GLN A 1 265 ? -2.679 -8.463 -22.845 1.00 93.38 265 GLN A CA 1
ATOM 2132 C C . GLN A 1 265 ? -4.108 -8.164 -23.337 1.00 93.38 265 GLN A C 1
ATOM 2134 O O . GLN A 1 265 ? -4.287 -7.927 -24.531 1.00 93.38 265 GLN A O 1
ATOM 2139 N N . PRO A 1 266 ? -5.130 -8.182 -22.462 1.00 94.38 266 PRO A N 1
ATOM 2140 C CA . PRO A 1 266 ? -5.039 -8.307 -21.004 1.00 94.38 266 PRO A CA 1
ATOM 2141 C C . PRO A 1 266 ? -5.049 -9.754 -20.478 1.00 94.38 266 PRO A C 1
ATOM 2143 O O . PRO A 1 266 ? -4.865 -9.973 -19.282 1.00 94.38 266 PRO A O 1
ATOM 2146 N N . TRP A 1 267 ? -5.254 -10.755 -21.339 1.00 95.25 267 TRP A N 1
ATOM 2147 C CA . TRP A 1 267 ? -5.432 -12.153 -20.926 1.00 95.25 267 TRP A CA 1
ATOM 2148 C C . TRP A 1 267 ? -4.228 -12.729 -20.193 1.00 95.25 267 TRP A C 1
ATOM 2150 O O . TRP A 1 267 ? -4.392 -13.412 -19.182 1.00 95.25 267 TRP A O 1
ATOM 2160 N N . LYS A 1 268 ? -3.013 -12.399 -20.640 1.00 94.38 268 LYS A N 1
ATOM 2161 C CA . LYS A 1 268 ? -1.793 -12.755 -19.911 1.00 94.38 268 LYS A CA 1
ATOM 2162 C C . LYS A 1 268 ? -1.795 -12.200 -18.493 1.00 94.38 268 LYS A C 1
ATOM 2164 O O . LYS A 1 268 ? -1.475 -12.943 -17.566 1.00 94.38 268 LYS A O 1
ATOM 2169 N N . GLY A 1 269 ? -2.160 -10.931 -18.324 1.00 94.06 269 GLY A N 1
ATOM 2170 C CA . GLY A 1 269 ? -2.272 -10.294 -17.019 1.00 94.06 269 GLY A CA 1
ATOM 2171 C C . GLY A 1 269 ? -3.292 -10.991 -16.124 1.00 94.06 269 GLY A C 1
ATOM 2172 O O . GLY A 1 269 ? -2.958 -11.333 -14.994 1.00 94.06 269 GLY A O 1
ATOM 2173 N N . PHE A 1 270 ? -4.490 -11.295 -16.635 1.00 95.62 270 PHE A N 1
ATOM 2174 C CA . PHE A 1 270 ? -5.531 -11.985 -15.863 1.00 95.62 270 PHE A CA 1
ATOM 2175 C C . PHE A 1 270 ? -5.124 -13.397 -15.434 1.00 95.62 270 PHE A C 1
ATOM 2177 O O . PHE A 1 270 ? -5.276 -13.744 -14.264 1.00 95.62 270 PHE A O 1
ATOM 2184 N N . VAL A 1 271 ? -4.557 -14.195 -16.343 1.00 95.69 271 VAL A N 1
ATOM 2185 C CA . VAL A 1 271 ? -4.060 -15.540 -16.008 1.00 95.69 271 VAL A CA 1
ATOM 2186 C C . VAL A 1 271 ? -2.921 -15.455 -14.992 1.00 95.69 271 VAL A C 1
ATOM 2188 O O . VAL A 1 271 ? -2.922 -16.186 -14.005 1.00 95.69 271 VAL A O 1
ATOM 2191 N N . SER A 1 272 ? -1.980 -14.526 -15.180 1.00 95.12 272 SER A N 1
ATOM 2192 C CA . SER A 1 272 ? -0.869 -14.328 -14.240 1.00 95.12 272 SER A CA 1
ATOM 2193 C C . SER A 1 272 ? -1.360 -13.876 -12.862 1.00 95.12 272 SER A C 1
ATOM 2195 O O . SER A 1 272 ? -0.848 -14.343 -11.849 1.00 95.12 272 SER A O 1
ATOM 2197 N N . PHE A 1 273 ? -2.372 -13.005 -12.813 1.00 94.94 273 PHE A N 1
ATOM 2198 C CA . PHE A 1 273 ? -3.018 -12.573 -11.575 1.00 94.94 273 PHE A CA 1
ATOM 2199 C C . PHE A 1 273 ? -3.685 -13.749 -10.860 1.00 94.94 273 PHE A C 1
ATOM 2201 O O . PHE A 1 273 ? -3.416 -13.965 -9.683 1.00 94.94 273 PHE A O 1
ATOM 2208 N N . ALA A 1 274 ? -4.477 -14.561 -11.568 1.00 95.88 274 ALA A N 1
ATOM 2209 C CA . ALA A 1 274 ? -5.125 -15.735 -10.986 1.00 95.88 274 ALA A CA 1
ATOM 2210 C C . ALA A 1 274 ? -4.104 -16.726 -10.403 1.00 95.88 274 ALA A C 1
ATOM 2212 O O . ALA A 1 274 ? -4.262 -17.177 -9.269 1.00 95.88 274 ALA A O 1
ATOM 2213 N N . ILE A 1 275 ? -3.019 -17.014 -11.130 1.00 95.38 275 ILE A N 1
ATOM 2214 C CA . ILE A 1 275 ? -1.949 -17.882 -10.619 1.00 95.38 275 ILE A CA 1
ATOM 2215 C C . ILE A 1 275 ? -1.284 -17.249 -9.391 1.00 95.38 275 ILE A C 1
ATOM 2217 O O . ILE A 1 275 ? -1.033 -17.943 -8.409 1.00 95.38 275 ILE A O 1
ATOM 2221 N N . ASN A 1 276 ? -1.010 -15.944 -9.413 1.00 95.94 276 ASN A N 1
ATOM 2222 C CA . ASN A 1 276 ? -0.394 -15.248 -8.287 1.00 95.94 276 ASN A CA 1
ATOM 2223 C C . ASN A 1 276 ? -1.281 -15.278 -7.028 1.00 95.94 276 ASN A C 1
ATOM 2225 O O . ASN A 1 276 ? -0.758 -15.560 -5.953 1.00 95.94 276 ASN A O 1
ATOM 2229 N N . VAL A 1 277 ? -2.599 -15.089 -7.168 1.00 94.88 277 VAL A N 1
ATOM 2230 C CA . VAL A 1 277 ? -3.578 -15.242 -6.075 1.00 94.88 277 VAL A CA 1
ATOM 2231 C C . VAL A 1 277 ? -3.539 -16.658 -5.502 1.00 94.88 277 VAL A C 1
ATOM 2233 O O . VAL A 1 277 ? -3.409 -16.826 -4.291 1.00 94.88 277 VAL A O 1
ATOM 2236 N N . VAL A 1 278 ? -3.597 -17.683 -6.360 1.00 95.69 278 VAL A N 1
ATOM 2237 C CA . VAL A 1 278 ? -3.556 -19.089 -5.926 1.00 95.69 278 VAL A CA 1
ATOM 2238 C C . VAL A 1 278 ? -2.249 -19.401 -5.198 1.00 95.69 278 VAL A C 1
ATOM 2240 O O . VAL A 1 278 ? -2.279 -19.984 -4.118 1.00 95.69 278 VAL A O 1
ATOM 2243 N N . LEU A 1 279 ? -1.102 -18.984 -5.740 1.00 95.56 279 LEU A N 1
ATOM 2244 C CA . LEU A 1 279 ? 0.196 -19.196 -5.100 1.00 95.56 279 LEU A CA 1
ATOM 2245 C C . LEU A 1 279 ? 0.297 -18.478 -3.753 1.00 95.56 279 LEU A C 1
ATOM 2247 O O . LEU A 1 279 ? 0.740 -19.088 -2.785 1.00 95.56 279 LEU A O 1
ATOM 2251 N N . GLY A 1 280 ? -0.133 -17.216 -3.672 1.00 95.00 280 GLY A N 1
ATOM 2252 C CA . GLY A 1 280 ? -0.124 -16.462 -2.419 1.00 95.00 280 GLY A CA 1
ATOM 2253 C C . GLY A 1 280 ? -0.992 -17.119 -1.345 1.00 95.00 280 GLY A C 1
ATOM 2254 O O . GLY A 1 280 ? -0.556 -17.291 -0.208 1.00 95.00 280 GLY A O 1
ATOM 2255 N N . TYR A 1 281 ? -2.182 -17.583 -1.727 1.00 93.81 281 TYR A N 1
ATOM 2256 C CA . TYR A 1 281 ? -3.083 -18.307 -0.833 1.00 93.81 281 TYR A CA 1
ATOM 2257 C C . TYR A 1 281 ? -2.501 -19.647 -0.358 1.00 93.81 281 TYR A C 1
ATOM 2259 O O . TYR A 1 281 ? -2.534 -19.952 0.835 1.00 93.81 281 TYR A O 1
ATOM 2267 N N . LEU A 1 282 ? -1.921 -20.439 -1.266 1.00 95.12 282 LEU A N 1
ATOM 2268 C CA . LEU A 1 282 ? -1.286 -21.714 -0.921 1.00 95.12 282 LEU A CA 1
ATOM 2269 C C . LEU A 1 282 ? -0.075 -21.526 0.000 1.00 95.12 282 LEU A C 1
ATOM 2271 O O . LEU A 1 282 ? 0.088 -22.302 0.941 1.00 95.12 282 LEU A O 1
ATOM 2275 N N . LEU A 1 283 ? 0.744 -20.497 -0.232 1.00 94.94 283 LEU A N 1
ATOM 2276 C CA . LEU A 1 283 ? 1.875 -20.164 0.637 1.00 94.94 283 LEU A CA 1
ATOM 2277 C C . LEU A 1 283 ? 1.406 -19.735 2.029 1.00 94.94 283 LEU A C 1
ATOM 2279 O O . LEU A 1 283 ? 1.941 -20.229 3.017 1.00 94.94 283 LEU A O 1
ATOM 2283 N N . ALA A 1 284 ? 0.364 -18.905 2.128 1.00 92.44 284 ALA A N 1
ATOM 2284 C CA . ALA A 1 284 ? -0.213 -18.528 3.418 1.00 92.44 284 ALA A CA 1
ATOM 2285 C C . ALA A 1 284 ? -0.715 -19.747 4.203 1.00 92.44 284 ALA A C 1
ATOM 2287 O O . ALA A 1 284 ? -0.392 -19.905 5.381 1.00 92.44 284 ALA A O 1
ATOM 2288 N N . LEU A 1 285 ? -1.455 -20.642 3.541 1.00 90.94 285 LEU A N 1
ATOM 2289 C CA . LEU A 1 285 ? -1.923 -21.890 4.145 1.00 90.94 285 LEU A CA 1
ATOM 2290 C C . LEU A 1 285 ? -0.768 -22.779 4.602 1.00 90.94 285 LEU A C 1
ATOM 2292 O O . LEU A 1 285 ? -0.827 -23.355 5.688 1.00 90.94 285 LEU A O 1
ATOM 2296 N N . LEU A 1 286 ? 0.274 -22.900 3.780 1.00 92.25 286 LEU A N 1
ATOM 2297 C CA . LEU A 1 286 ? 1.463 -23.667 4.116 1.00 92.25 286 LEU A CA 1
ATOM 2298 C C . LEU A 1 286 ? 2.147 -23.086 5.358 1.00 92.25 286 LEU A C 1
ATOM 2300 O O . LEU A 1 286 ? 2.424 -23.827 6.296 1.00 92.25 286 LEU A O 1
ATOM 2304 N N . CYS A 1 287 ? 2.347 -21.768 5.409 1.00 90.06 287 CYS A N 1
ATOM 2305 C CA . CYS A 1 287 ? 2.941 -21.095 6.561 1.00 90.06 287 CYS A CA 1
ATOM 2306 C C . CYS A 1 287 ? 2.131 -21.308 7.838 1.00 90.06 287 CYS A C 1
ATOM 2308 O O . CYS A 1 287 ? 2.716 -21.618 8.866 1.00 90.06 287 CYS A O 1
ATOM 2310 N N . VAL A 1 288 ? 0.802 -21.213 7.777 1.00 86.19 288 VAL A N 1
ATOM 2311 C CA . VAL A 1 288 ? -0.073 -21.450 8.939 1.00 86.19 288 VAL A CA 1
ATOM 2312 C C . VAL A 1 288 ? 0.017 -22.897 9.420 1.00 86.19 288 VAL A C 1
ATOM 2314 O O . VAL A 1 288 ? 0.060 -23.139 10.621 1.00 86.19 288 VAL A O 1
ATOM 2317 N N . LYS A 1 289 ? 0.099 -23.868 8.503 1.00 88.00 289 LYS A N 1
ATOM 2318 C CA . LYS A 1 289 ? 0.235 -25.290 8.857 1.00 88.00 289 LYS A CA 1
ATOM 2319 C C . LYS A 1 289 ? 1.603 -25.647 9.428 1.00 88.00 289 LYS A C 1
ATOM 2321 O O . LYS A 1 289 ? 1.682 -26.543 10.260 1.00 88.00 289 LYS A O 1
ATOM 2326 N N . ILE A 1 290 ? 2.665 -24.984 8.974 1.00 90.06 290 ILE A N 1
ATOM 2327 C CA . ILE A 1 290 ? 4.024 -25.221 9.477 1.00 90.06 290 ILE A CA 1
ATOM 2328 C C . ILE A 1 290 ? 4.291 -24.398 10.746 1.00 90.06 290 ILE A C 1
ATOM 2330 O O . ILE A 1 290 ? 5.119 -24.799 11.556 1.00 90.06 290 ILE A O 1
ATOM 2334 N N . ALA A 1 291 ? 3.554 -23.307 10.977 1.00 86.31 291 ALA A N 1
ATOM 2335 C CA . ALA A 1 291 ? 3.760 -22.419 12.116 1.00 86.31 291 ALA A CA 1
ATOM 2336 C C . ALA A 1 291 ? 3.894 -23.136 13.476 1.00 86.31 291 ALA A C 1
ATOM 2338 O O . ALA A 1 291 ? 4.835 -22.807 14.196 1.00 86.31 291 ALA A O 1
ATOM 2339 N N . PRO A 1 292 ? 3.078 -24.151 13.830 1.00 85.62 292 PRO A N 1
ATOM 2340 C CA . PRO A 1 292 ? 3.250 -24.882 15.088 1.00 85.62 292 PRO A CA 1
ATOM 2341 C C . PRO A 1 292 ? 4.623 -25.552 15.253 1.00 85.62 292 PRO A C 1
ATOM 2343 O O . PRO A 1 292 ? 5.108 -25.667 16.373 1.00 85.62 292 PRO A O 1
ATOM 2346 N N . ALA A 1 293 ? 5.279 -25.955 14.159 1.00 84.88 293 ALA A N 1
ATOM 2347 C CA . ALA A 1 293 ? 6.581 -26.621 14.204 1.00 84.88 293 ALA A CA 1
ATOM 2348 C C . ALA A 1 293 ? 7.728 -25.694 14.643 1.00 84.88 293 ALA A C 1
ATOM 2350 O O . ALA A 1 293 ? 8.754 -26.185 15.103 1.00 84.88 293 ALA A O 1
ATOM 2351 N N . TRP A 1 294 ? 7.570 -24.371 14.510 1.00 77.31 294 TRP A N 1
ATOM 2352 C CA . TRP A 1 294 ? 8.587 -23.388 14.912 1.00 77.31 294 TRP A CA 1
ATOM 2353 C C . TRP A 1 294 ? 8.075 -22.327 15.902 1.00 77.31 294 TRP A C 1
ATOM 2355 O O . TRP A 1 294 ? 8.879 -21.572 16.438 1.00 77.31 294 TRP A O 1
ATOM 2365 N N . LEU A 1 295 ? 6.760 -22.243 16.147 1.00 78.88 295 LEU A N 1
ATOM 2366 C CA . LEU A 1 295 ? 6.141 -21.361 17.150 1.00 78.88 295 LEU A CA 1
ATOM 2367 C C . LEU A 1 295 ? 5.755 -22.095 18.441 1.00 78.88 295 LEU A C 1
ATOM 2369 O O . LEU A 1 295 ? 5.130 -21.472 19.294 1.00 78.88 295 LEU A O 1
ATOM 2373 N N . GLY A 1 296 ? 6.100 -23.379 18.602 1.00 65.88 296 GLY A N 1
ATOM 2374 C CA . GLY A 1 296 ? 5.707 -24.193 19.762 1.00 65.88 296 GLY A CA 1
ATOM 2375 C C . GLY A 1 296 ? 5.887 -23.479 21.110 1.00 65.88 296 GLY A C 1
ATOM 2376 O O . GLY A 1 296 ? 4.933 -23.372 21.875 1.00 65.88 296 GLY A O 1
ATOM 2377 N N . ASP A 1 297 ? 7.049 -22.864 21.346 1.00 63.12 297 ASP A N 1
ATOM 2378 C CA . ASP A 1 297 ? 7.333 -22.136 22.595 1.00 63.12 297 ASP A CA 1
ATOM 2379 C C . ASP A 1 297 ? 6.551 -20.815 22.745 1.00 63.12 297 ASP A C 1
ATOM 2381 O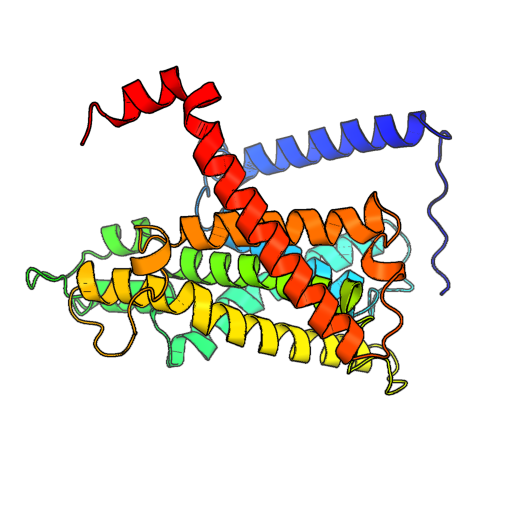 O . ASP A 1 297 ? 6.207 -20.406 23.858 1.00 63.12 297 ASP A O 1
ATOM 2385 N N . VAL A 1 298 ? 6.230 -20.149 21.632 1.00 61.81 298 VAL A N 1
ATOM 2386 C CA . VAL A 1 298 ? 5.497 -18.870 21.608 1.00 61.81 298 VAL A CA 1
ATOM 2387 C C . VAL A 1 298 ? 3.998 -19.096 21.813 1.00 61.81 298 VAL A C 1
ATOM 2389 O O . VAL A 1 298 ? 3.347 -18.320 22.509 1.00 61.81 298 VAL A O 1
ATOM 2392 N N . LEU A 1 299 ? 3.446 -20.183 21.266 1.00 55.31 299 LEU A N 1
ATOM 2393 C CA . LEU A 1 299 ? 2.032 -20.540 21.418 1.00 55.31 299 LEU A CA 1
ATOM 2394 C C . LEU A 1 299 ? 1.681 -20.855 22.882 1.00 55.31 299 LEU A C 1
ATOM 2396 O O . LEU A 1 299 ? 0.636 -20.423 23.359 1.00 55.31 299 LEU A O 1
ATOM 2400 N N . HIS A 1 300 ? 2.599 -21.468 23.639 1.00 52.41 300 HIS A N 1
ATOM 2401 C CA . HIS A 1 300 ? 2.434 -21.701 25.082 1.00 52.41 300 HIS A CA 1
ATOM 2402 C C . HIS A 1 300 ? 2.295 -20.422 25.929 1.00 52.41 300 HIS A C 1
ATOM 2404 O O . HIS A 1 300 ? 1.820 -20.490 27.064 1.00 52.41 300 HIS A O 1
ATOM 2410 N N . HIS A 1 301 ? 2.724 -19.267 25.410 1.00 50.84 301 HIS A N 1
ATOM 2411 C CA . HIS A 1 301 ? 2.583 -17.972 26.083 1.00 50.84 301 HIS A CA 1
ATOM 2412 C C . HIS A 1 301 ? 1.287 -17.250 25.695 1.00 50.84 301 HIS A C 1
ATOM 2414 O O . HIS A 1 301 ? 0.871 -16.349 26.411 1.00 50.84 301 HIS A O 1
ATOM 2420 N N . ILE A 1 302 ? 0.643 -17.651 24.594 1.00 54.88 302 ILE A N 1
ATOM 2421 C CA . ILE A 1 302 ? -0.617 -17.064 24.117 1.00 54.88 302 ILE A CA 1
ATOM 2422 C C . ILE A 1 302 ? -1.820 -17.736 24.803 1.00 54.88 302 ILE A C 1
ATOM 2424 O O . ILE A 1 302 ? -2.791 -17.057 25.117 1.00 54.88 302 ILE A O 1
ATOM 2428 N N . ASP A 1 303 ? -1.727 -19.028 25.136 1.00 46.81 303 ASP A N 1
ATOM 2429 C CA . ASP A 1 303 ? -2.796 -19.776 25.826 1.00 46.81 303 ASP A CA 1
ATOM 2430 C C . ASP A 1 303 ? -2.981 -19.411 27.314 1.00 46.81 303 ASP A C 1
ATOM 2432 O O . ASP A 1 303 ? -3.896 -19.915 27.960 1.00 46.81 303 ASP A O 1
ATOM 2436 N N . LYS A 1 304 ? -2.123 -18.562 27.896 1.00 39.44 304 LYS A N 1
ATOM 2437 C CA . LYS A 1 304 ? -2.230 -18.187 29.319 1.00 39.44 304 LYS A CA 1
ATOM 2438 C C . LYS A 1 304 ? -3.171 -17.014 29.597 1.00 39.44 304 LYS A C 1
ATOM 2440 O O . LYS A 1 304 ? -3.554 -16.850 30.751 1.00 39.44 304 LYS A O 1
ATOM 2445 N N . ASP A 1 305 ? -3.571 -16.274 28.564 1.00 38.81 305 ASP A N 1
ATOM 2446 C CA . ASP A 1 305 ? -4.410 -15.072 28.688 1.00 38.81 305 ASP A CA 1
ATOM 2447 C C . ASP A 1 305 ? -5.728 -15.159 27.879 1.00 38.81 305 ASP A C 1
ATOM 2449 O O . ASP A 1 305 ? -6.351 -14.129 27.609 1.00 38.81 305 ASP A O 1
ATOM 2453 N N . ALA A 1 306 ? -6.152 -16.367 27.477 1.00 34.41 306 ALA A N 1
ATOM 2454 C CA . ALA A 1 306 ? -7.419 -16.620 26.775 1.00 34.41 306 ALA A CA 1
ATOM 2455 C C . ALA A 1 306 ? -8.547 -17.069 27.718 1.00 34.41 306 ALA A C 1
ATOM 2457 O O . ALA A 1 306 ? -8.304 -17.969 28.555 1.00 34.41 306 ALA A O 1
#

=== Feature glossary ===
Feature key, reading from the visual/contextual features back to the raw sequence:

Rendered structure images. Six rendered views show the 3D structure from the faces of a cube — i.e. along ±x, ±y, ±z. Rendering representation is drawn randomly per protein from cartoon (secondary-structure ribbons), sticks (backbone bonds), or molecular surface; coloring is either N→C rainbow (blue at the N-terminus through red at the C-terminus) or one color per chain.

Contact-map, Ramachandran, and PAE plots. The contact map is a binary N×N matrix image: pixel (i, j) is dark where Cα_i and Cα_j are within 8 Å and |i−j|>4. Because the |i−j|>4 filter removes local helical contacts, off-diagonal stripes parallel to the main diagonal indicate parallel β-sheets; stripes perpendicular to it indicate antiparallel β-sheets. The Ramachandran plot scatters every residue's (φ, ψ) pair against the sterically allowed regions. The PAE heatmap renders the predicted-aligned-error matrix.

InterPro / GO / CATH / organism. Database cross-references. InterPro integrates a dozen domain/family signature databases into unified entries with residue-range hits. GO terms attach function/process/location labels with evidence codes. CATH codes position the fold in a four-level structural taxonomy. Organism is the NCBI-taxonomy species name.

Nearest PDB structures. The Foldseek neighbor list gives the closest experimentally determined structures in the PDB, ranked by structural alignment. TM-score near 1 means near-identical fold; near 0.3 means only rough topology match. This is how one finds what a novel AlphaFold prediction most resembles in the solved-structure universe.

Predicted aligned error. PAE(i, j) answers: if I align the predicted and true structures on residue i, how far off (in Å) do I expect residue j to be? A block-diagonal PAE matrix with low values on the blocks and high values off-diagonal is the signature of a multi-domain protein with confidently predicted domains but uncertain inter-domain orientation.

Solvent-accessible surface area. Accessible surface area quantifies burial. A residue with SASA near zero is packed into the hydrophobic core; one with SASA >100 Å² sits on the surface. Computed here via the Shrake–Rupley numerical algorithm with a 1.4 Å probe.

B-factor. B-factor (Debye–Waller factor) reflects atomic displacement in the crystal lattice. It is an experimental observable (units Å²), not a prediction; low values mean the atom is pinned down, high values mean it moves or is heterogeneous across the crystal.

pLDDT. For AlphaFold models, the B-factor field carries pLDDT — the model's own estimate of local accuracy on a 0–100 scale. Regions with pLDDT<50 should be treated as essentially unmodeled; they often correspond to intrinsically disordered segments.

Backbone torsions (φ/ψ). φ (phi) and ψ (psi) are the two rotatable backbone dihedrals per residue: φ is the C(i-1)–N–Cα–C torsion, ψ is the N–Cα–C–N(i+1) torsion, both in degrees on (−180°, 180°]. α-helical residues cluster near (−60°, −45°); β-strand residues near (−120°, +130°). A Ramachandran plot is simply a scatter of (φ, ψ) for every residue.

Radius of gyration, Cα contacts, bounding box. Radius of gyration (Rg) is the root-mean-square distance of Cα atoms from their centroid — a single number for overall size and compactness. A globular domain of N residues has Rg ≈ 2.2·N^0.38 Å; an extended or disordered chain has a much larger Rg. The Cα contact count is the number of residue pairs whose Cα atoms are within 8 Å and are more than four positions apart in sequence — a standard proxy for tertiary packing density. The bounding box is the smallest axis-aligned box enclosing all Cα atoms.

Secondary structure (3-state, P-SEA). Three-state secondary structure (P-SEA) collapses the eight DSSP classes into helix (a), strand (b), and coil (c). P-SEA assigns these from Cα geometry alone — distances and angles — without requiring backbone oxygens, so it works on any Cα trace.

Secondary structure (8-state, DSSP). DSSP 8-state secondary structure assigns each residue one of H (α-helix), G (3₁₀-helix), I (π-helix), E (extended β-strand), B (isolated β-bridge), T (hydrogen-bonded turn), S (bend), or '-' (coil). The assignment is computed from backbone hydrogen-bond geometry via the Kabsch–Sander algorithm.

Foldseek 3Di. A 3Di character summarizes, for each residue, the relative orientation of the Cα frame of its nearest spatial neighbor. Because it encodes fold topology rather than chemistry, 3Di alignments detect remote structural similarity that sequence alignment misses.

mmCIF coordinates. The mmCIF block holds the 3D Cartesian coordinates of each backbone atom (N, Cα, C, O) in ångströms. mmCIF is the PDB's canonical archive format — a tagged-loop text representation of the atomic model.

Sequence. Sequence gives the chain of amino acids in standard one-letter code (A=alanine, C=cysteine, …, Y=tyrosine), read N→C. It is the only feature that is directly encoded by the gene; all structural features are derived from the folded form of this sequence.